Protein AF-A0A183JTY7-F1 (afdb_monomer_lite)

Foldseek 3Di:
DDPPPPVVVVVVVVVVVVVVVVVVVVVVVVVPPPPDDDDDDDDDVVVVVVVVVVVVVVVVVVVVLVVVCVVVVVVLVVVLVVVLVVLVVQCPDPDLVSNVVSVVVNVVSVVVSVCCVPPVSVVVVVCCVPVPVPPPDDVCVVCVVVVVVVVVVVVVVVVVVVVVCVVCVPVVVVVVVVVVVVVCCCVPVVVPPDQPPDPLVNDPVDDCPPVVNVCSVPPQDPPDPVSPVVCVCVVDDDDDDDDWFDPDDPDDSVRDDPPPPPDDDTHTDPPVPDDCPDPVNVVVVVVVVVVVVVDPPDPPPPDPPPPPDCVVVPVCVVDVPPPDDD

Secondary structure (DSSP, 8-state):
----HHHHHHHHHHHHHHHHHHHHHHHHHHHTTSS-------SHHHHHHHHHHHHHHHHHHHHHHHHHHHHHHHHHHHHHHHHHHHHHGGGGSS-HHHHHHHHHHHHHHHHHHHHIIIIIHHHHHHHHHHHHHHS-SHHHHHHHHHHHHHHHHHHHHHHHHHHHHHHTTTHHHHHHHHHHHHHHHHHHTS--------TTTTT--S-TTSHHHHHHHHHTTTT-HHHHHHHHTTTS-------SB-------TTT--S-TTTT----BPPTTT--SSSHHHHHHHHHHHHHHHTSTT------------GGGS-GGGT-TTTT---

Radius of gyration: 39.41 Å; chains: 1; bounding box: 75×80×112 Å

InterPro domains:
  IPR000731 Sterol-sensing domain [PS50156] (74-126)
  IPR052081 Dispatched hedgehog regulator [PTHR45951] (56-301)
  IPR053958 HMGCR/SNAP/NPC1-like, sterol-sensing domain [PF12349] (55-119)

pLDDT: mean 70.86, std 21.26, range [28.03, 97.19]

Organism: NCBI:txid6186

Sequence (326 aa):
MPNFKANELISINQNNLLNASSSLNKKTNIISNQCFNNDKIHSISMNHLQNNQLINNEQQLVECLHFTLLHAIPSMTLTTISTICGLLVNLFSSIIAIKRFTIFACFAILFNYLFIFIMIIPMIIIFEFNYLSKCKHFIVLLFYKYYQSISNKVYDVILLFNKLIIKLHFLFPFIIISTLLLTSYQLLWLHKFNIPYNDHYSSTFLRLNHPLEQFTRQHVNNSFWTEYNLHYYQNLLKIHFIWGPKPYDERNLYNYNHDISIHSKLLLYSSSMINLTSINSRLWLLKFCNELKRMPFLFQSSIKYRQQTLNSLQLSLLNPLINIPV

Structure (mmCIF, N/CA/C/O backbone):
data_AF-A0A183JTY7-F1
#
_entry.id   AF-A0A183JTY7-F1
#
loop_
_atom_site.group_PDB
_atom_site.id
_atom_site.type_symbol
_atom_site.label_atom_id
_atom_site.label_alt_id
_atom_site.label_comp_id
_atom_site.label_asym_id
_atom_site.label_entity_id
_atom_site.label_seq_id
_atom_site.pdbx_PDB_ins_code
_atom_site.Cartn_x
_atom_site.Cartn_y
_atom_site.Cartn_z
_atom_site.occupancy
_atom_site.B_iso_or_equiv
_atom_site.auth_seq_id
_atom_site.auth_comp_id
_atom_site.auth_asym_id
_atom_site.auth_atom_id
_atom_site.pdbx_PDB_model_num
ATOM 1 N N . MET A 1 1 ? -19.395 -37.719 37.697 1.00 35.34 1 MET A N 1
ATOM 2 C CA . MET A 1 1 ? -18.680 -37.310 38.932 1.00 35.34 1 MET A CA 1
ATOM 3 C C . MET A 1 1 ? -17.371 -36.651 38.519 1.00 35.34 1 MET A C 1
ATOM 5 O O . MET A 1 1 ? -16.771 -37.202 37.606 1.00 35.34 1 MET A O 1
ATOM 9 N N . PRO A 1 2 ? -16.908 -35.536 39.117 1.00 38.62 2 PRO A N 1
ATOM 10 C CA . PRO A 1 2 ? -17.505 -34.696 40.158 1.00 38.62 2 PRO A CA 1
ATOM 11 C C . PRO A 1 2 ? -17.979 -33.333 39.600 1.00 38.62 2 PRO A C 1
ATOM 13 O O . PRO A 1 2 ? -17.242 -32.657 38.896 1.00 38.62 2 PRO A O 1
ATOM 16 N N . ASN A 1 3 ? -19.201 -32.911 39.945 1.00 32.41 3 ASN A N 1
ATOM 17 C CA . ASN A 1 3 ? -19.772 -31.603 39.570 1.00 32.41 3 ASN A CA 1
ATOM 18 C C . ASN A 1 3 ? -20.103 -30.746 40.811 1.00 32.41 3 ASN A C 1
ATOM 20 O O . ASN A 1 3 ? -20.995 -29.906 40.791 1.00 32.41 3 ASN A O 1
ATOM 24 N N . PHE A 1 4 ? -19.404 -30.990 41.925 1.00 33.47 4 PHE A N 1
ATOM 25 C CA . PHE A 1 4 ? -19.748 -30.415 43.232 1.00 33.47 4 PHE A CA 1
ATOM 26 C C . PHE A 1 4 ? -19.116 -29.040 43.517 1.00 33.47 4 PHE A C 1
ATOM 28 O O . PHE A 1 4 ? -19.627 -28.314 44.357 1.00 33.47 4 PHE A O 1
ATOM 35 N N . LYS A 1 5 ? -18.065 -28.623 42.791 1.00 36.34 5 LYS A N 1
ATOM 36 C CA . LYS A 1 5 ? -17.334 -27.369 43.088 1.00 36.34 5 LYS A CA 1
ATOM 37 C C . LYS A 1 5 ? -17.918 -26.097 42.458 1.00 36.34 5 LYS A C 1
ATOM 39 O O . LYS A 1 5 ? -17.654 -25.006 42.950 1.00 36.34 5 LYS A O 1
ATOM 44 N N . ALA A 1 6 ? -18.713 -26.210 41.391 1.00 38.75 6 ALA A N 1
ATOM 45 C CA . ALA A 1 6 ? -19.290 -25.039 40.718 1.00 38.75 6 ALA A CA 1
ATOM 46 C C . ALA A 1 6 ? -20.514 -24.476 41.462 1.00 38.75 6 ALA A C 1
ATOM 48 O O . ALA A 1 6 ? -20.701 -23.263 41.518 1.00 38.75 6 ALA A O 1
ATOM 49 N N . ASN A 1 7 ? -21.309 -25.344 42.094 1.00 35.59 7 ASN A N 1
ATOM 50 C CA . ASN A 1 7 ? -22.534 -24.930 42.781 1.00 35.59 7 ASN A CA 1
ATOM 51 C C . ASN A 1 7 ? -22.262 -24.262 44.141 1.00 35.59 7 ASN A C 1
ATOM 53 O O . ASN A 1 7 ? -23.028 -23.389 44.540 1.00 35.59 7 ASN A O 1
ATOM 57 N N . GLU A 1 8 ? -21.154 -24.592 44.816 1.00 35.34 8 GLU A N 1
ATOM 58 C CA . GLU A 1 8 ? -20.723 -23.889 46.037 1.00 35.34 8 GLU A CA 1
ATOM 59 C C . GLU A 1 8 ? -20.193 -22.477 45.746 1.00 35.34 8 GLU A C 1
ATOM 61 O O . GLU A 1 8 ? -20.470 -21.545 46.494 1.00 35.34 8 GLU A O 1
ATOM 66 N N . LEU A 1 9 ? -19.492 -22.266 44.626 1.00 35.62 9 LEU A N 1
ATOM 67 C CA . LEU A 1 9 ? -18.976 -20.937 44.270 1.00 35.62 9 LEU A CA 1
ATOM 68 C C . LEU A 1 9 ? -20.086 -19.956 43.862 1.00 35.62 9 LEU A C 1
ATOM 70 O O . LEU A 1 9 ? -19.974 -18.756 44.114 1.00 35.62 9 LEU A O 1
ATOM 74 N N . ILE A 1 10 ? -21.177 -20.454 43.276 1.00 38.53 10 ILE A N 1
ATOM 75 C CA . ILE A 1 10 ? -22.324 -19.627 42.877 1.00 38.53 10 ILE A CA 1
ATOM 76 C C . ILE A 1 10 ? -23.186 -19.252 44.096 1.00 38.53 10 ILE A C 1
ATOM 78 O O . ILE A 1 10 ? -23.624 -18.104 44.197 1.00 38.53 10 ILE A O 1
ATOM 82 N N . SER A 1 11 ? -23.366 -20.164 45.061 1.00 34.38 11 SER A N 1
ATOM 83 C CA . SER A 1 11 ? -24.136 -19.887 46.284 1.00 34.38 11 SER A CA 1
ATOM 84 C C . SER A 1 11 ? -23.413 -18.925 47.237 1.00 34.38 11 SER A C 1
ATOM 86 O O . SER A 1 11 ? -24.049 -18.044 47.820 1.00 34.38 11 SER A O 1
ATOM 88 N N . ILE A 1 12 ? -22.080 -19.008 47.332 1.00 36.91 12 ILE A N 1
ATOM 89 C CA . ILE A 1 12 ? -21.261 -18.074 48.126 1.00 36.91 12 ILE A CA 1
ATOM 90 C C . ILE A 1 12 ? -21.334 -16.649 47.549 1.00 36.91 12 ILE A C 1
ATOM 92 O O . ILE A 1 12 ? -21.455 -15.681 48.303 1.00 36.91 12 ILE A O 1
ATOM 96 N N . ASN A 1 13 ? -21.344 -16.498 46.219 1.00 37.00 13 ASN A N 1
ATOM 97 C CA . ASN A 1 13 ? -21.426 -15.181 45.581 1.00 37.00 13 ASN A CA 1
ATOM 98 C C . ASN A 1 13 ? -22.815 -14.532 45.707 1.00 37.00 13 ASN A C 1
ATOM 100 O O . ASN A 1 13 ? -22.903 -13.323 45.914 1.00 37.00 13 ASN A O 1
ATOM 104 N N . GLN A 1 14 ? -23.901 -15.311 45.644 1.00 37.31 14 GLN A N 1
ATOM 105 C CA . GLN A 1 14 ? -25.257 -14.783 45.850 1.00 37.31 14 GLN A CA 1
ATOM 106 C C . GLN A 1 14 ? -25.505 -14.341 47.298 1.00 37.31 14 GLN A C 1
ATOM 108 O O . GLN A 1 14 ? -26.084 -13.275 47.513 1.00 37.31 14 GLN A O 1
ATOM 113 N N . ASN A 1 15 ? -25.003 -15.088 48.287 1.00 32.69 15 ASN A N 1
ATOM 114 C CA . ASN A 1 15 ? -25.120 -14.712 49.699 1.00 32.69 15 ASN A CA 1
ATOM 115 C C . ASN A 1 15 ? -24.301 -13.452 50.036 1.00 32.69 15 ASN A C 1
ATOM 117 O O . ASN A 1 15 ? -24.761 -12.604 50.801 1.00 32.69 15 ASN A O 1
ATOM 121 N N . ASN A 1 16 ?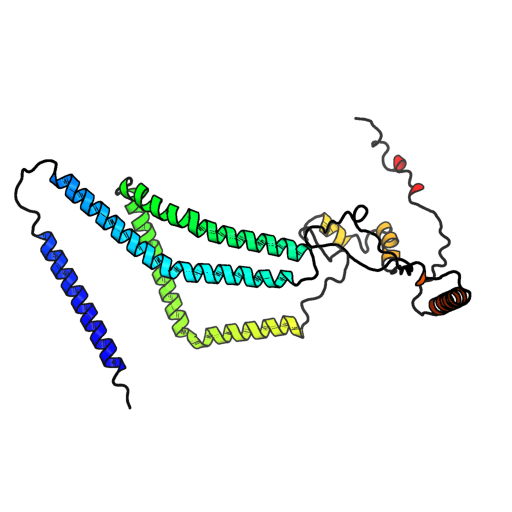 -23.136 -13.266 49.406 1.00 34.78 16 ASN A N 1
ATOM 122 C CA . ASN A 1 16 ? -22.339 -12.045 49.559 1.00 34.78 16 ASN A CA 1
ATOM 123 C C . ASN A 1 16 ? -22.998 -10.820 48.900 1.00 34.78 16 ASN A C 1
ATOM 125 O O . ASN A 1 16 ? -22.949 -9.727 49.466 1.00 34.78 16 ASN A O 1
ATOM 129 N N . LEU A 1 17 ? -23.680 -10.991 47.761 1.00 35.31 17 LEU A N 1
ATOM 130 C CA . LEU A 1 17 ? -24.396 -9.901 47.087 1.00 35.31 17 LEU A CA 1
ATOM 131 C C . LEU A 1 17 ? -25.653 -9.457 47.866 1.00 35.31 17 LEU A C 1
ATOM 133 O O . LEU A 1 17 ? -25.929 -8.262 47.992 1.00 35.31 17 LEU A O 1
ATOM 137 N N . LEU A 1 18 ? -26.386 -10.409 48.457 1.00 34.47 18 LEU A N 1
ATOM 138 C CA . LEU A 1 18 ? -27.534 -10.135 49.330 1.00 34.47 18 LEU A CA 1
ATOM 139 C C . LEU A 1 18 ? -27.113 -9.469 50.653 1.00 34.47 18 LEU A C 1
ATOM 141 O O . LEU A 1 18 ? -27.759 -8.513 51.091 1.00 34.47 18 LEU A O 1
ATOM 145 N N . ASN A 1 19 ? -25.987 -9.870 51.247 1.00 28.03 19 ASN A N 1
ATOM 146 C CA . ASN A 1 19 ? -25.441 -9.223 52.448 1.00 28.03 19 ASN A CA 1
ATOM 147 C C . ASN A 1 19 ? -24.865 -7.816 52.172 1.00 28.03 19 ASN A C 1
ATOM 149 O O . ASN A 1 19 ? -24.976 -6.918 53.013 1.00 28.03 19 ASN A O 1
ATOM 153 N N . ALA A 1 20 ? -24.325 -7.572 50.974 1.00 35.78 20 ALA A N 1
ATOM 154 C CA . ALA A 1 20 ? -23.904 -6.238 50.540 1.00 35.78 20 ALA A CA 1
ATOM 155 C C . ALA A 1 20 ? -25.103 -5.290 50.335 1.00 35.78 20 ALA A C 1
ATOM 157 O O . ALA A 1 20 ? -25.068 -4.139 50.765 1.00 35.78 20 ALA A O 1
ATOM 158 N N . SER A 1 21 ? -26.207 -5.781 49.762 1.00 32.41 21 SER A N 1
ATOM 159 C CA . SER A 1 21 ? -27.427 -4.978 49.569 1.00 32.41 21 SER A CA 1
ATOM 160 C C . SER A 1 21 ? -28.159 -4.642 50.881 1.00 32.41 21 SER A C 1
ATOM 162 O O . SER A 1 21 ? -28.651 -3.525 51.051 1.00 32.41 21 SER A O 1
ATOM 164 N N . SER A 1 22 ? -28.183 -5.564 51.852 1.00 31.97 22 SER A N 1
ATOM 165 C CA . SER A 1 22 ? -28.828 -5.342 53.155 1.00 31.97 22 SER A CA 1
ATOM 166 C C . SER A 1 22 ? -28.002 -4.443 54.084 1.00 31.97 22 SER A C 1
ATOM 168 O O . SER A 1 22 ? -28.574 -3.644 54.830 1.00 31.97 22 SER A O 1
ATOM 170 N N . SER A 1 23 ? -26.668 -4.495 53.996 1.00 30.66 23 SER A N 1
ATOM 171 C CA . SER A 1 23 ? -25.778 -3.564 54.701 1.00 30.66 23 SER A CA 1
ATOM 172 C C . SER A 1 23 ? -25.811 -2.151 54.109 1.00 30.66 23 SER A C 1
ATOM 174 O O . SER A 1 23 ? -25.810 -1.192 54.882 1.00 30.66 23 SER A O 1
ATOM 176 N N . LEU A 1 24 ? -25.954 -1.994 52.784 1.00 35.22 24 LEU A N 1
ATOM 177 C CA . LEU A 1 24 ? -26.166 -0.681 52.159 1.00 35.22 24 LEU A CA 1
ATOM 178 C C . LEU A 1 24 ? -27.501 -0.046 52.585 1.00 35.22 24 LEU A C 1
ATOM 180 O O . LEU A 1 24 ? -27.511 1.124 52.962 1.00 35.22 24 LEU A O 1
ATOM 184 N N . ASN A 1 25 ? -28.597 -0.814 52.620 1.00 31.97 25 ASN A N 1
ATOM 185 C CA . ASN A 1 25 ? -29.917 -0.303 53.020 1.00 31.97 25 ASN A CA 1
ATOM 186 C C . ASN A 1 25 ? -30.039 0.008 54.525 1.00 31.97 25 ASN A C 1
ATOM 188 O O . ASN A 1 25 ? -30.796 0.894 54.921 1.00 31.97 25 ASN A O 1
ATOM 192 N N . LYS A 1 26 ? -29.278 -0.677 55.393 1.00 29.64 26 LYS A N 1
ATOM 193 C CA . LYS A 1 26 ? -29.186 -0.305 56.818 1.00 29.64 26 LYS A CA 1
ATOM 194 C C . LYS A 1 26 ? -28.353 0.959 57.030 1.00 29.64 26 LYS A C 1
ATOM 196 O O . LYS A 1 26 ? -28.665 1.738 57.925 1.00 29.64 26 LYS A O 1
ATOM 201 N N . LYS A 1 27 ? -27.325 1.190 56.206 1.00 32.66 27 LYS A N 1
ATOM 202 C CA . LYS A 1 27 ? -26.456 2.372 56.305 1.00 32.66 27 LYS A CA 1
ATOM 203 C C . LYS A 1 27 ? -27.146 3.639 55.790 1.00 32.66 27 LYS A C 1
ATOM 205 O O . LYS A 1 27 ? -26.955 4.698 56.376 1.00 32.66 27 LYS A O 1
ATOM 210 N N . THR A 1 28 ? -28.004 3.534 54.774 1.00 35.75 28 THR A N 1
ATOM 211 C CA . THR A 1 28 ? -28.799 4.665 54.263 1.00 35.75 28 THR A CA 1
ATOM 212 C C . THR A 1 28 ? -29.900 5.110 55.234 1.00 35.75 28 THR A C 1
ATOM 214 O O . THR A 1 28 ? -30.095 6.311 55.398 1.00 35.75 28 THR A O 1
ATOM 217 N N . ASN A 1 29 ? -30.536 4.186 55.965 1.00 29.86 29 ASN A N 1
ATOM 218 C CA . ASN A 1 29 ? -31.563 4.522 56.968 1.00 29.86 29 ASN A CA 1
ATOM 219 C C . ASN A 1 29 ? -31.007 5.106 58.282 1.00 29.86 29 ASN A C 1
ATOM 221 O O . ASN A 1 29 ? -31.732 5.778 59.011 1.00 29.86 29 ASN A O 1
ATOM 225 N N . ILE A 1 30 ? -29.730 4.872 58.605 1.00 30.83 30 ILE A N 1
ATOM 226 C CA . ILE A 1 30 ? -29.088 5.472 59.791 1.00 30.83 30 ILE A CA 1
ATOM 227 C C . ILE A 1 30 ? -28.671 6.926 59.509 1.00 30.83 30 ILE A C 1
ATOM 229 O O . ILE A 1 30 ? -28.706 7.760 60.410 1.00 30.83 30 ILE A O 1
ATOM 233 N N . ILE A 1 31 ? -28.353 7.258 58.254 1.00 35.31 31 ILE A N 1
ATOM 234 C CA . ILE A 1 31 ? -27.926 8.608 57.852 1.00 35.31 31 ILE A CA 1
ATOM 235 C C . ILE A 1 31 ? -29.117 9.586 57.770 1.00 35.31 31 ILE A C 1
ATOM 237 O O . ILE A 1 31 ? -28.935 10.783 57.974 1.00 35.31 31 ILE A O 1
ATOM 241 N N . SER A 1 32 ? -30.349 9.109 57.556 1.00 30.59 32 SER A N 1
ATOM 242 C CA . SER A 1 32 ? -31.526 9.984 57.425 1.00 30.59 32 SER A CA 1
ATOM 243 C C . SER A 1 32 ? -32.118 10.493 58.748 1.00 30.59 32 SER A C 1
ATOM 245 O O . SER A 1 32 ? -32.868 11.464 58.727 1.00 30.59 32 SER A O 1
ATOM 247 N N . ASN A 1 33 ? -31.787 9.890 59.899 1.00 28.14 33 ASN A N 1
ATOM 248 C CA . ASN A 1 33 ? -32.461 10.184 61.178 1.00 28.14 33 ASN A CA 1
ATOM 249 C C . ASN A 1 33 ? -31.670 11.072 62.158 1.00 28.14 33 ASN A C 1
ATOM 251 O O . ASN A 1 33 ? -32.135 11.294 63.273 1.00 28.14 33 ASN A O 1
ATOM 255 N N . GLN A 1 34 ? -30.508 11.610 61.773 1.00 28.94 34 GLN A N 1
ATOM 256 C CA . GLN A 1 34 ? -29.701 12.486 62.645 1.00 28.94 34 GLN A CA 1
ATOM 257 C C . GLN A 1 34 ? -29.668 13.970 62.236 1.00 28.94 34 GLN A C 1
ATOM 259 O O . GLN A 1 34 ? -29.020 14.767 62.907 1.00 28.94 34 GLN A O 1
ATOM 264 N N . CYS A 1 35 ? -30.405 14.385 61.202 1.00 28.59 35 CYS A N 1
ATOM 265 C CA . CYS A 1 35 ? -30.421 15.782 60.736 1.00 28.59 35 CYS A CA 1
ATOM 266 C C . CYS A 1 35 ? -31.622 16.606 61.233 1.00 28.59 35 CYS A C 1
ATOM 268 O O . CYS A 1 35 ? -32.084 17.501 60.534 1.00 28.59 35 CYS A O 1
ATOM 270 N N . PHE A 1 36 ? -32.111 16.338 62.443 1.00 34.19 36 PHE A N 1
ATOM 271 C CA . PHE A 1 36 ? -33.004 17.246 63.164 1.00 34.19 36 PHE A CA 1
ATOM 272 C C . PHE A 1 36 ? -32.591 17.285 64.634 1.00 34.19 36 PHE A C 1
ATOM 274 O O . PHE A 1 36 ? -33.098 16.512 65.438 1.00 34.19 36 PHE A O 1
ATOM 281 N N . ASN A 1 37 ? -31.621 18.140 64.970 1.00 29.20 37 ASN A N 1
ATOM 282 C CA . ASN A 1 37 ? -31.698 18.975 66.169 1.00 29.20 37 ASN A CA 1
ATOM 283 C C . ASN A 1 37 ? -30.528 19.965 66.284 1.00 29.20 37 ASN A C 1
ATOM 285 O O . ASN A 1 37 ? -29.358 19.595 66.228 1.00 29.20 37 ASN A O 1
ATOM 289 N N . ASN A 1 38 ? -30.942 21.194 66.584 1.00 28.20 38 ASN A N 1
ATOM 290 C CA . ASN A 1 38 ? -30.251 22.310 67.223 1.00 28.20 38 ASN A CA 1
ATOM 291 C C . ASN A 1 38 ? -29.358 23.246 66.394 1.00 28.20 38 ASN A C 1
ATOM 293 O O . ASN A 1 38 ? -28.274 22.925 65.914 1.00 28.20 38 ASN A O 1
ATOM 297 N N . ASP A 1 39 ? -29.872 24.475 66.353 1.00 37.91 39 ASP A N 1
ATOM 298 C CA . ASP A 1 39 ? -29.312 25.719 65.860 1.00 37.91 39 ASP A CA 1
ATOM 299 C C . ASP A 1 39 ? -28.045 26.185 66.604 1.00 37.91 39 ASP A C 1
ATOM 301 O O . ASP A 1 39 ? -27.832 25.884 67.779 1.00 37.91 39 ASP A O 1
ATOM 305 N N . LYS A 1 40 ? -27.301 27.066 65.915 1.00 38.72 40 LYS A N 1
ATOM 306 C CA . LYS A 1 40 ? -26.217 27.960 66.386 1.00 38.72 40 LYS A CA 1
ATOM 307 C C . LYS A 1 40 ? -24.831 27.348 66.639 1.00 38.72 40 LYS A C 1
ATOM 309 O O . LYS A 1 40 ? -24.362 27.353 67.768 1.00 38.72 40 LYS A O 1
ATOM 314 N N . ILE A 1 41 ? -24.089 27.054 65.561 1.00 34.50 41 ILE A N 1
ATOM 315 C CA . ILE A 1 41 ? -22.634 27.330 65.466 1.00 34.50 41 ILE A CA 1
ATOM 316 C C . ILE A 1 41 ? -22.323 27.802 64.033 1.00 34.50 41 ILE A C 1
ATOM 318 O O . ILE A 1 41 ? -22.394 27.039 63.074 1.00 34.50 41 ILE A O 1
ATOM 322 N N . HIS A 1 42 ? -22.031 29.095 63.886 1.00 41.59 42 HIS A N 1
ATOM 323 C CA . HIS A 1 42 ? -21.896 29.806 62.613 1.00 41.59 42 HIS A CA 1
ATOM 324 C C . HIS A 1 42 ? -20.469 29.676 62.026 1.00 41.59 42 HIS A C 1
ATOM 326 O O . HIS A 1 42 ? -19.475 29.878 62.720 1.00 41.59 42 HIS A O 1
ATOM 332 N N . SER A 1 43 ? -20.384 29.449 60.710 1.00 39.56 43 SER A N 1
ATOM 333 C CA . SER A 1 43 ? -19.259 29.701 59.775 1.00 39.56 43 SER A CA 1
ATOM 334 C C . SER A 1 43 ? -18.027 28.773 59.700 1.00 39.56 43 SER A C 1
ATOM 336 O O . SER A 1 43 ? -17.529 28.592 58.593 1.00 39.56 43 SER A O 1
ATOM 338 N N . ILE A 1 44 ? -17.544 28.130 60.771 1.00 43.53 44 ILE A N 1
ATOM 339 C CA . ILE A 1 44 ? -16.281 27.345 60.694 1.00 43.53 44 ILE A CA 1
ATOM 340 C C . ILE A 1 44 ? -16.507 25.878 60.265 1.00 43.53 44 ILE A C 1
ATOM 342 O O . ILE A 1 44 ? -15.688 25.301 59.548 1.00 43.53 44 ILE A O 1
ATOM 346 N N . SER A 1 45 ? -17.646 25.277 60.620 1.00 43.62 45 SER A N 1
ATOM 347 C CA . SER A 1 45 ? -17.965 23.878 60.280 1.00 43.62 45 SER A CA 1
ATOM 348 C C . SER A 1 45 ? -18.345 23.673 58.808 1.00 43.62 45 SER A C 1
ATOM 350 O O . SER A 1 45 ? -18.075 22.610 58.255 1.00 43.62 45 SER A O 1
ATOM 352 N N . MET A 1 46 ? -18.905 24.697 58.155 1.00 39.38 46 MET A N 1
ATOM 353 C CA . MET A 1 46 ? -19.284 24.679 56.733 1.00 39.38 46 MET A CA 1
ATOM 354 C C . MET A 1 46 ? -18.064 24.504 55.820 1.00 39.38 46 MET A C 1
ATOM 356 O O . MET A 1 46 ? -18.088 23.661 54.930 1.00 39.38 46 MET A O 1
ATOM 360 N N . ASN A 1 47 ? -16.961 25.211 56.089 1.00 46.44 47 ASN A N 1
ATOM 361 C CA . ASN A 1 47 ? -15.740 25.100 55.283 1.00 46.44 47 ASN A CA 1
ATOM 362 C C . ASN A 1 47 ? -15.059 23.734 55.454 1.00 46.44 47 ASN A C 1
ATOM 364 O O . ASN A 1 47 ? -14.533 23.183 54.493 1.00 46.44 47 ASN A O 1
ATOM 368 N N . HIS A 1 48 ? -15.099 23.154 56.657 1.00 47.53 48 HIS A N 1
ATOM 369 C CA . HIS A 1 48 ? -14.483 21.851 56.917 1.00 47.53 48 HIS A CA 1
ATOM 370 C C . HIS A 1 48 ? -15.305 20.685 56.340 1.00 47.53 48 HIS A C 1
ATOM 372 O O . HIS A 1 48 ? -14.734 19.714 55.845 1.00 47.53 48 HIS A O 1
ATOM 378 N N . LEU A 1 49 ? -16.639 20.784 56.353 1.00 50.97 49 LEU A N 1
ATOM 379 C CA . LEU A 1 49 ? -17.530 19.828 55.686 1.00 50.97 49 LEU A CA 1
ATOM 380 C C . LEU A 1 49 ? -17.458 19.945 54.162 1.00 50.97 49 LEU A C 1
ATOM 382 O O . LEU A 1 49 ? -17.425 18.924 53.480 1.00 50.97 49 LEU A O 1
ATOM 386 N N . GLN A 1 50 ? -17.373 21.165 53.630 1.00 53.75 50 GLN A N 1
ATOM 387 C CA . GLN A 1 50 ? -17.274 21.402 52.193 1.00 53.75 50 GLN A CA 1
ATOM 388 C C . GLN A 1 50 ? -15.908 20.983 51.632 1.00 53.75 50 GLN A C 1
ATOM 390 O O . GLN A 1 50 ? -15.866 20.378 50.565 1.00 53.75 50 GLN A O 1
ATOM 395 N N . ASN A 1 51 ? -14.815 21.187 52.380 1.00 56.34 51 ASN A N 1
ATOM 396 C CA . ASN A 1 51 ? -13.492 20.660 52.029 1.00 56.34 51 ASN A CA 1
ATOM 397 C C . ASN A 1 51 ? -13.451 19.127 52.084 1.00 56.34 51 ASN A C 1
ATOM 399 O O . ASN A 1 51 ? -12.943 18.503 51.158 1.00 56.34 51 ASN A O 1
ATOM 403 N N . ASN A 1 52 ? -14.045 18.502 53.106 1.00 58.81 52 ASN A N 1
ATOM 404 C CA . ASN A 1 52 ? -14.118 17.039 53.183 1.00 58.81 52 ASN A CA 1
ATOM 405 C C . ASN A 1 52 ? -14.982 16.436 52.057 1.00 58.81 52 ASN A C 1
ATOM 407 O O . ASN A 1 52 ? -14.672 15.361 51.555 1.00 58.81 52 ASN A O 1
ATOM 411 N N . GLN A 1 53 ? -16.044 17.122 51.620 1.00 60.75 53 GLN A N 1
ATOM 412 C CA . GLN A 1 53 ? -16.853 16.702 50.467 1.00 60.75 53 GLN A CA 1
ATOM 413 C C . GLN A 1 53 ? -16.114 16.865 49.131 1.00 60.75 53 GLN A C 1
ATOM 415 O O . GLN A 1 53 ? -16.260 16.019 48.252 1.00 60.75 53 GLN A O 1
ATOM 420 N N . LEU A 1 54 ? -15.308 17.919 48.976 1.00 64.31 54 LEU A N 1
ATOM 421 C CA . LEU A 1 54 ? -14.476 18.138 47.788 1.00 64.31 54 LEU A CA 1
ATOM 422 C C . LEU A 1 54 ? -13.395 17.057 47.660 1.00 64.31 54 LEU A C 1
ATOM 424 O O . LEU A 1 54 ? -13.287 16.436 46.608 1.00 64.31 54 LEU A O 1
ATOM 428 N N . ILE A 1 55 ? -12.697 16.756 48.758 1.00 70.19 55 ILE A N 1
ATOM 429 C CA . ILE A 1 55 ? -11.661 15.713 48.818 1.00 70.19 55 ILE A CA 1
ATOM 430 C C . ILE A 1 55 ? -12.257 14.324 48.539 1.00 70.19 55 ILE A C 1
ATOM 432 O O . ILE A 1 55 ? -11.669 13.541 47.797 1.00 70.19 55 ILE A O 1
ATOM 436 N N . ASN A 1 56 ? -13.447 14.021 49.069 1.00 71.25 56 ASN A N 1
ATOM 437 C CA . ASN A 1 56 ? -14.113 12.742 48.803 1.00 71.25 56 ASN A CA 1
ATOM 438 C C . ASN A 1 56 ? -14.540 12.594 47.330 1.00 71.25 56 ASN A C 1
ATOM 440 O O . ASN A 1 56 ? -14.400 11.513 46.762 1.00 71.25 56 ASN A O 1
ATOM 444 N N . ASN A 1 57 ? -15.025 13.667 46.694 1.00 69.81 57 ASN A N 1
ATOM 445 C CA . ASN A 1 57 ? -15.385 13.645 45.272 1.00 69.81 57 ASN A CA 1
ATOM 446 C C . ASN A 1 57 ? -14.143 13.535 44.369 1.00 69.81 57 ASN A C 1
ATOM 448 O O . ASN A 1 57 ? -14.177 12.824 43.368 1.00 69.81 57 ASN A O 1
ATOM 452 N N . GLU A 1 58 ? -13.042 14.197 44.736 1.00 75.56 58 GLU A N 1
ATOM 453 C CA . GLU A 1 58 ? -11.745 14.072 44.060 1.00 75.56 58 GLU A CA 1
ATOM 454 C C . GLU A 1 58 ? -11.214 12.637 44.121 1.00 75.56 58 GLU A C 1
ATOM 456 O O . GLU A 1 58 ? -10.818 12.081 43.098 1.00 75.56 58 GLU A O 1
ATOM 461 N N . GLN A 1 59 ? -11.260 12.006 45.297 1.00 78.31 59 GLN A N 1
ATOM 462 C CA . GLN A 1 59 ? -10.839 10.615 45.477 1.00 78.31 59 GLN A CA 1
ATOM 463 C C . GLN A 1 59 ? -11.703 9.646 44.660 1.00 78.31 59 GLN A C 1
ATOM 465 O O . GLN A 1 59 ? -11.167 8.780 43.969 1.00 78.31 59 GLN A O 1
ATOM 470 N N . GLN A 1 60 ? -13.025 9.836 44.660 1.00 80.06 60 GLN A N 1
ATOM 471 C CA . GLN A 1 60 ? -13.944 8.997 43.891 1.00 80.06 60 GLN A CA 1
ATOM 472 C C . GLN A 1 60 ? -13.740 9.145 42.373 1.00 80.06 60 GLN A C 1
ATOM 474 O O . GLN A 1 60 ? -13.771 8.151 41.644 1.00 80.06 60 GLN A O 1
ATOM 479 N N . LEU A 1 61 ? -13.471 10.362 41.890 1.00 79.62 61 LEU A N 1
ATOM 480 C CA . LEU A 1 61 ? -13.153 10.607 40.484 1.00 79.62 61 LEU A CA 1
ATOM 481 C C . LEU A 1 61 ? -11.822 9.958 40.083 1.00 79.62 61 LEU A C 1
ATOM 483 O O . LEU A 1 61 ? -11.742 9.318 39.035 1.00 79.62 61 LEU A O 1
ATOM 487 N N . VAL A 1 62 ? -10.786 10.069 40.917 1.00 81.62 62 VAL A N 1
ATOM 488 C CA . VAL A 1 62 ? -9.480 9.445 40.653 1.00 81.62 62 VAL A CA 1
ATOM 489 C C . VAL A 1 62 ? -9.595 7.920 40.589 1.00 81.62 62 VAL A C 1
ATOM 491 O O . VAL A 1 62 ? -9.017 7.309 39.690 1.00 81.62 62 VAL A O 1
ATOM 494 N N . GLU A 1 63 ? -10.376 7.294 41.471 1.00 84.88 63 GLU A N 1
ATOM 495 C CA . GLU A 1 63 ? -10.613 5.845 41.440 1.00 84.88 63 GLU A CA 1
ATOM 496 C C . GLU A 1 63 ? -11.390 5.402 40.188 1.00 84.88 63 GLU A C 1
ATOM 498 O O . GLU A 1 63 ? -11.001 4.432 39.528 1.00 84.88 63 GLU A O 1
ATOM 503 N N . CYS A 1 64 ? -12.445 6.132 39.804 1.00 83.56 64 CYS A N 1
ATOM 504 C CA . CYS A 1 64 ? -13.192 5.861 38.572 1.00 83.56 64 CYS A CA 1
ATOM 505 C C . CYS A 1 64 ? -12.327 6.051 37.315 1.00 83.56 64 CYS A C 1
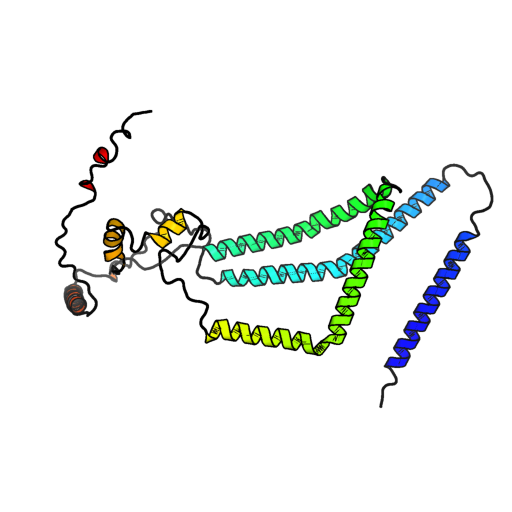ATOM 507 O O . CYS A 1 64 ? -12.359 5.220 36.400 1.00 83.56 64 CYS A O 1
ATOM 509 N N . LEU A 1 65 ? -11.520 7.112 37.269 1.00 85.06 65 LEU A N 1
ATOM 510 C CA . LEU A 1 65 ? -10.584 7.374 36.179 1.00 85.06 65 LEU A CA 1
ATOM 511 C C . LEU A 1 65 ? -9.518 6.272 36.100 1.00 85.06 65 LEU A C 1
ATOM 513 O O . LEU A 1 65 ? -9.251 5.749 35.023 1.00 85.06 65 LEU A O 1
ATOM 517 N N . HIS A 1 66 ? -8.943 5.867 37.232 1.00 86.56 66 HIS A N 1
ATOM 518 C CA . HIS A 1 66 ? -7.957 4.792 37.283 1.00 86.56 66 HIS A CA 1
ATOM 519 C C . HIS A 1 66 ? -8.536 3.469 36.760 1.00 86.56 66 HIS A C 1
ATOM 521 O O . HIS A 1 66 ? -7.924 2.827 35.909 1.00 86.56 66 HIS A O 1
ATOM 527 N N . PHE A 1 67 ? -9.737 3.081 37.204 1.00 89.00 67 PHE A N 1
ATOM 528 C CA . PHE A 1 67 ? -10.393 1.851 36.750 1.00 89.00 67 PHE A CA 1
ATOM 529 C C . PHE A 1 67 ? -10.703 1.872 35.245 1.00 89.00 67 PHE A C 1
ATOM 531 O O . PHE A 1 67 ? -10.437 0.904 34.532 1.00 89.00 67 PHE A O 1
ATOM 538 N N . THR A 1 68 ? -11.226 2.989 34.736 1.00 88.12 68 THR A N 1
ATOM 539 C CA . THR A 1 68 ? -11.534 3.130 33.305 1.00 88.12 68 THR A CA 1
ATOM 540 C C . THR A 1 68 ? -10.273 3.143 32.445 1.00 88.12 68 THR A C 1
ATOM 542 O O . THR A 1 68 ? -10.225 2.448 31.430 1.00 88.12 68 THR A O 1
ATOM 545 N N . LEU A 1 69 ? -9.221 3.851 32.865 1.00 86.19 69 LEU A N 1
ATOM 546 C CA . LEU A 1 69 ? -7.932 3.873 32.174 1.00 86.19 69 LEU A CA 1
ATOM 547 C C . LEU A 1 69 ? -7.253 2.504 32.178 1.00 86.19 69 LEU A C 1
ATOM 549 O O . LEU A 1 69 ? -6.714 2.096 31.152 1.00 86.19 69 LEU A O 1
ATOM 553 N N . LEU A 1 70 ? -7.336 1.750 33.272 1.00 92.12 70 LEU A N 1
ATOM 554 C CA . LEU A 1 70 ? -6.743 0.415 33.358 1.00 92.12 70 LEU A CA 1
ATOM 555 C C . LEU A 1 70 ? -7.297 -0.539 32.288 1.00 92.12 70 LEU A C 1
ATOM 557 O O . LEU A 1 70 ? -6.558 -1.372 31.767 1.00 92.12 70 LEU A O 1
ATOM 561 N N . HIS A 1 71 ? -8.566 -0.382 31.905 1.00 89.44 71 HIS A N 1
ATOM 562 C CA . HIS A 1 71 ? -9.179 -1.158 30.825 1.00 89.44 71 HIS A CA 1
ATOM 563 C C . HIS A 1 71 ? -9.053 -0.499 29.441 1.00 89.44 71 HIS A C 1
ATOM 565 O O . HIS A 1 71 ? -8.878 -1.198 28.440 1.00 89.44 71 HIS A O 1
ATOM 571 N N . ALA A 1 72 ? -9.112 0.831 29.356 1.00 89.75 72 ALA A N 1
ATOM 572 C CA . ALA A 1 72 ? -9.070 1.552 28.086 1.00 89.75 72 ALA A CA 1
ATOM 573 C C . ALA A 1 72 ? -7.660 1.612 27.483 1.00 89.75 72 ALA A C 1
ATOM 575 O O . ALA A 1 72 ? -7.509 1.441 26.273 1.00 89.75 72 ALA A O 1
ATOM 576 N N . ILE A 1 73 ? -6.626 1.817 28.307 1.00 90.19 73 ILE A N 1
ATOM 577 C CA . ILE A 1 73 ? -5.241 1.968 27.843 1.00 90.19 73 ILE A CA 1
ATOM 578 C C . ILE A 1 73 ? -4.781 0.725 27.071 1.00 90.19 73 ILE A C 1
ATOM 580 O O . ILE A 1 73 ? -4.369 0.898 25.925 1.00 90.19 73 ILE A O 1
ATOM 584 N N . PRO A 1 74 ? -4.902 -0.516 27.593 1.00 93.31 74 PRO A N 1
ATOM 585 C CA . PRO A 1 74 ? -4.483 -1.709 26.855 1.00 93.31 74 PRO A CA 1
ATOM 586 C C . PRO A 1 74 ? -5.252 -1.911 25.545 1.00 93.31 74 PRO A C 1
ATOM 588 O O . PRO A 1 74 ? -4.687 -2.353 24.548 1.00 93.31 74 PRO A O 1
ATOM 591 N N . SER A 1 75 ? -6.545 -1.577 25.521 1.00 93.56 75 SER A N 1
ATOM 592 C CA . SER A 1 75 ? -7.349 -1.699 24.305 1.00 93.56 75 SER A CA 1
ATOM 593 C C . SER A 1 75 ? -6.923 -0.684 23.241 1.00 93.56 75 SER A C 1
ATOM 595 O O . SER A 1 75 ? -6.825 -1.032 22.067 1.00 93.56 75 SER A O 1
ATOM 597 N N . MET A 1 76 ? -6.674 0.567 23.628 1.00 93.44 76 MET A N 1
ATOM 598 C CA . MET A 1 76 ? -6.283 1.639 22.705 1.00 93.44 76 MET A CA 1
ATOM 599 C C . MET A 1 76 ? -4.823 1.505 22.245 1.00 93.44 76 MET A C 1
ATOM 601 O O . MET A 1 76 ? -4.500 1.803 21.094 1.00 93.44 76 MET A O 1
ATOM 605 N N . THR A 1 77 ? -3.925 1.007 23.101 1.00 94.50 77 THR A N 1
ATOM 606 C CA . THR A 1 77 ? -2.552 0.675 22.690 1.00 94.50 77 THR A CA 1
ATOM 607 C C . THR A 1 77 ? -2.553 -0.465 21.686 1.00 94.50 77 THR A C 1
ATOM 609 O O . THR A 1 77 ? -1.913 -0.363 20.645 1.00 94.50 77 THR A O 1
ATOM 612 N N . LEU A 1 78 ? -3.305 -1.536 21.945 1.00 95.75 78 LEU A N 1
ATOM 613 C CA . LEU A 1 78 ? -3.332 -2.695 21.059 1.00 95.75 78 LEU A CA 1
ATOM 614 C C . LEU A 1 78 ? -3.878 -2.338 19.671 1.00 95.75 78 LEU A C 1
ATOM 616 O O . LEU A 1 78 ? -3.325 -2.773 18.661 1.00 95.75 78 LEU A O 1
ATOM 620 N N . THR A 1 79 ? -4.926 -1.516 19.598 1.00 95.44 79 THR A N 1
ATOM 621 C CA . THR A 1 79 ? -5.489 -1.066 18.316 1.00 95.44 79 THR A CA 1
ATOM 622 C C . THR A 1 79 ? -4.535 -0.144 17.556 1.00 95.44 79 THR A C 1
ATOM 624 O O . THR A 1 79 ? -4.371 -0.297 16.343 1.00 95.44 79 THR A O 1
ATOM 627 N N . THR A 1 80 ? -3.843 0.773 18.234 1.00 96.19 80 THR A N 1
ATOM 628 C CA . THR A 1 80 ? -2.857 1.656 17.582 1.00 96.19 80 THR A CA 1
ATOM 629 C C . THR A 1 80 ? -1.611 0.897 17.127 1.00 96.19 80 THR A C 1
ATOM 631 O O . THR A 1 80 ? -1.166 1.082 15.998 1.00 96.19 80 THR A O 1
ATOM 634 N N . ILE A 1 81 ? -1.111 -0.047 17.927 1.00 95.88 81 ILE A N 1
ATOM 635 C CA . ILE A 1 81 ? -0.021 -0.946 17.526 1.00 95.88 81 ILE A CA 1
ATOM 636 C C . ILE A 1 81 ? -0.446 -1.793 16.324 1.00 95.88 81 ILE A C 1
ATOM 638 O O . ILE A 1 81 ? 0.286 -1.859 15.342 1.00 95.88 81 ILE A O 1
ATOM 642 N N . SER A 1 82 ? -1.638 -2.399 16.350 1.00 96.19 82 SER A N 1
ATOM 643 C CA . SER A 1 82 ? -2.128 -3.231 15.244 1.00 96.19 82 SER A CA 1
ATOM 644 C C . SER A 1 82 ? -2.277 -2.440 13.938 1.00 96.19 82 SER A C 1
ATOM 646 O O . SER A 1 82 ? -1.847 -2.914 12.884 1.00 96.19 82 SER A O 1
ATOM 648 N N . THR A 1 83 ? -2.807 -1.215 13.999 1.00 96.38 83 THR A N 1
ATOM 649 C CA . THR A 1 83 ? -2.941 -0.345 12.815 1.00 96.38 83 THR A CA 1
ATOM 650 C C . THR A 1 83 ? -1.585 0.110 12.273 1.00 96.38 83 THR A C 1
ATOM 652 O O . THR A 1 83 ? -1.366 0.035 11.062 1.00 96.38 83 THR A O 1
ATOM 655 N N . ILE A 1 84 ? -0.642 0.495 13.142 1.00 97.19 84 ILE A N 1
ATOM 656 C CA . ILE A 1 84 ? 0.735 0.829 12.745 1.00 97.19 84 ILE A CA 1
ATOM 657 C C . ILE A 1 84 ? 1.420 -0.389 12.119 1.00 97.19 84 ILE A C 1
ATOM 659 O O . ILE A 1 84 ? 1.963 -0.271 11.025 1.00 97.19 84 ILE A O 1
ATOM 663 N N . CYS A 1 85 ? 1.364 -1.565 12.749 1.00 95.56 85 CYS A N 1
ATOM 664 C CA . CYS A 1 85 ? 1.964 -2.794 12.225 1.00 95.56 85 CYS A CA 1
ATOM 665 C C . CYS A 1 85 ? 1.390 -3.187 10.858 1.00 95.56 85 CYS A C 1
ATOM 667 O O . CYS A 1 85 ? 2.156 -3.534 9.961 1.00 95.56 85 CYS A O 1
ATOM 669 N N . GLY A 1 86 ? 0.069 -3.089 10.674 1.00 95.00 86 GLY A N 1
ATOM 670 C CA . GLY A 1 86 ? -0.577 -3.364 9.389 1.00 95.00 86 GLY A CA 1
ATOM 671 C C . GLY A 1 86 ? -0.080 -2.443 8.272 1.00 95.00 86 GLY A C 1
ATOM 672 O O . GLY A 1 86 ? 0.165 -2.894 7.155 1.00 95.00 86 GLY A O 1
ATOM 673 N N . LEU A 1 87 ? 0.148 -1.163 8.579 1.00 95.81 87 LEU A N 1
ATOM 674 C CA . LEU A 1 87 ? 0.729 -0.218 7.626 1.00 95.81 87 LEU A CA 1
ATOM 675 C C . LEU A 1 87 ? 2.229 -0.437 7.422 1.00 95.81 87 LEU A C 1
ATOM 677 O O . LEU A 1 87 ? 2.708 -0.252 6.306 1.00 95.81 87 LEU A O 1
ATOM 681 N N . LEU A 1 88 ? 2.961 -0.852 8.456 1.00 95.12 88 LEU A N 1
ATOM 682 C CA . LEU A 1 88 ? 4.418 -1.000 8.445 1.00 95.12 88 LEU A CA 1
ATOM 683 C C . LEU A 1 88 ? 4.905 -2.039 7.426 1.00 95.12 88 LEU A C 1
ATOM 685 O O . LEU A 1 88 ? 5.983 -1.873 6.860 1.00 95.12 88 LEU A O 1
ATOM 689 N N . VAL A 1 89 ? 4.086 -3.052 7.118 1.00 94.81 89 VAL A N 1
ATOM 690 C CA . VAL A 1 89 ? 4.351 -4.032 6.046 1.00 94.81 89 VAL A CA 1
ATOM 691 C C . VAL A 1 89 ? 4.630 -3.343 4.704 1.00 94.81 89 VAL A C 1
ATOM 693 O O . VAL A 1 89 ? 5.481 -3.789 3.935 1.00 94.81 89 VAL A O 1
ATOM 696 N N . ASN A 1 90 ? 3.991 -2.203 4.443 1.00 94.38 90 ASN A N 1
ATOM 697 C CA . ASN A 1 90 ? 4.162 -1.458 3.200 1.00 94.38 90 ASN A CA 1
ATOM 698 C C . ASN A 1 90 ? 5.557 -0.815 3.050 1.00 94.38 90 ASN A C 1
ATOM 700 O O . ASN A 1 90 ? 5.934 -0.440 1.938 1.00 94.38 90 ASN A O 1
ATOM 704 N N . LEU A 1 91 ? 6.368 -0.736 4.117 1.00 92.75 91 LEU A N 1
ATOM 705 C CA . LEU A 1 91 ? 7.764 -0.282 4.027 1.00 92.75 91 LEU A CA 1
ATOM 706 C C . LEU A 1 91 ? 8.656 -1.244 3.231 1.00 92.75 91 LEU A C 1
ATOM 708 O O . LEU A 1 91 ? 9.671 -0.810 2.679 1.00 92.75 91 LEU A O 1
ATOM 712 N N . PHE A 1 92 ? 8.272 -2.521 3.134 1.00 92.31 92 PHE A N 1
ATOM 713 C CA . PHE A 1 92 ? 8.988 -3.520 2.339 1.00 92.31 92 PHE A CA 1
ATOM 714 C C . PHE A 1 92 ? 8.738 -3.395 0.828 1.00 92.31 92 PHE A C 1
ATOM 716 O O . PHE A 1 92 ? 9.438 -4.033 0.045 1.00 92.31 92 PHE A O 1
ATOM 723 N N . SER A 1 93 ? 7.788 -2.559 0.392 1.00 92.19 93 SER A N 1
ATOM 724 C CA . SER A 1 93 ? 7.535 -2.308 -1.034 1.00 92.19 93 SER A CA 1
ATOM 725 C C . SER A 1 93 ? 8.761 -1.700 -1.727 1.00 92.19 93 SER A C 1
ATOM 727 O O . SER A 1 93 ? 9.525 -0.971 -1.107 1.00 92.19 93 SER A O 1
ATOM 729 N N . SER A 1 94 ? 8.972 -1.930 -3.023 1.00 89.31 94 SER A N 1
ATOM 730 C CA . SER A 1 94 ? 9.994 -1.200 -3.797 1.00 89.31 94 SER A CA 1
ATOM 731 C C . SER A 1 94 ? 9.545 0.221 -4.170 1.00 89.31 94 SER A C 1
ATOM 733 O O . SER A 1 94 ? 10.371 1.065 -4.515 1.00 89.31 94 SER A O 1
ATOM 735 N N . ILE A 1 95 ? 8.244 0.515 -4.063 1.00 90.06 95 ILE A N 1
ATOM 736 C CA . ILE A 1 95 ? 7.644 1.771 -4.512 1.00 90.06 95 ILE A CA 1
ATOM 737 C C . ILE A 1 95 ? 7.827 2.857 -3.448 1.00 90.06 95 ILE A C 1
ATOM 739 O O . ILE A 1 95 ? 7.285 2.796 -2.344 1.00 90.06 95 ILE A O 1
ATOM 743 N N . ILE A 1 96 ? 8.557 3.907 -3.816 1.00 89.50 96 ILE A N 1
ATOM 744 C CA . ILE A 1 96 ? 8.919 5.016 -2.930 1.00 89.50 96 ILE A CA 1
ATOM 745 C C . ILE A 1 96 ? 7.721 5.780 -2.351 1.00 89.50 96 ILE A C 1
ATOM 747 O O . ILE A 1 96 ? 7.719 6.123 -1.168 1.00 89.50 96 ILE A O 1
ATOM 751 N N . ALA A 1 97 ? 6.702 6.040 -3.173 1.00 89.69 97 ALA A N 1
ATOM 752 C CA . ALA A 1 97 ? 5.523 6.798 -2.768 1.00 89.69 97 ALA A CA 1
ATOM 753 C C . ALA A 1 97 ? 4.781 6.091 -1.626 1.00 89.69 97 ALA A C 1
ATOM 755 O O . ALA A 1 97 ? 4.401 6.727 -0.644 1.00 89.69 97 ALA A O 1
ATOM 756 N N . ILE A 1 98 ? 4.679 4.761 -1.715 1.00 92.12 98 ILE A N 1
ATOM 757 C CA . ILE A 1 98 ? 4.065 3.918 -0.689 1.00 92.12 98 ILE A CA 1
ATOM 758 C C . ILE A 1 98 ? 4.852 4.025 0.620 1.00 92.12 98 ILE A C 1
ATOM 760 O O . ILE A 1 98 ? 4.257 4.294 1.657 1.00 92.12 98 ILE A O 1
ATOM 764 N N . LYS A 1 99 ? 6.190 3.930 0.583 1.00 93.25 99 LYS A N 1
ATOM 765 C CA . LYS A 1 99 ? 7.019 4.073 1.795 1.00 93.25 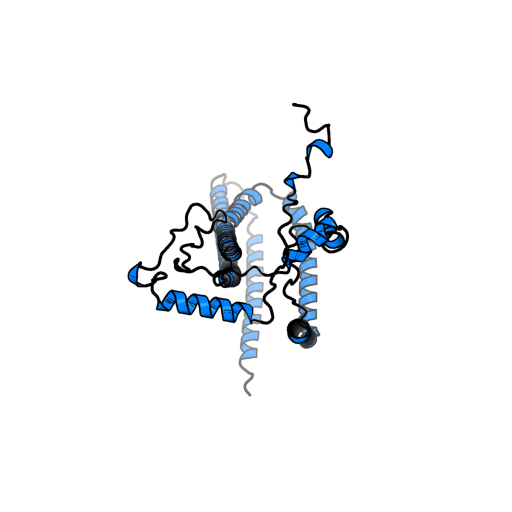99 LYS A CA 1
ATOM 766 C C . LYS A 1 99 ? 6.828 5.421 2.488 1.00 93.25 99 LYS A C 1
ATOM 768 O O . LYS A 1 99 ? 6.682 5.468 3.707 1.00 93.25 99 LYS A O 1
ATOM 773 N N . ARG A 1 100 ? 6.830 6.521 1.723 1.00 91.88 100 ARG A N 1
ATOM 774 C CA . ARG A 1 100 ? 6.640 7.878 2.267 1.00 91.88 100 ARG A CA 1
ATOM 775 C C . ARG A 1 100 ? 5.259 8.035 2.901 1.00 91.88 100 ARG A C 1
ATOM 777 O O . ARG A 1 100 ? 5.161 8.547 4.013 1.00 91.88 100 ARG A O 1
ATOM 784 N N . PHE A 1 101 ? 4.221 7.538 2.228 1.00 94.00 101 PHE A N 1
ATOM 785 C CA . PHE A 1 101 ? 2.861 7.509 2.761 1.00 94.00 101 PHE A CA 1
ATOM 786 C C . PHE A 1 101 ? 2.780 6.712 4.068 1.00 94.00 101 PHE A C 1
ATOM 788 O O . PHE A 1 101 ? 2.230 7.204 5.049 1.00 94.00 101 PHE A O 1
ATOM 795 N N . THR A 1 102 ? 3.377 5.521 4.114 1.00 95.25 102 THR A N 1
ATOM 796 C CA . THR A 1 102 ? 3.386 4.670 5.308 1.00 95.25 102 THR A CA 1
ATOM 797 C C . THR A 1 102 ? 4.035 5.356 6.501 1.00 95.25 102 THR A C 1
ATOM 799 O O . THR A 1 102 ? 3.461 5.351 7.584 1.00 95.25 102 THR A O 1
ATOM 802 N N . ILE A 1 103 ? 5.198 5.986 6.315 1.00 94.38 103 ILE A N 1
ATOM 803 C CA . ILE A 1 103 ? 5.889 6.696 7.401 1.00 94.38 103 ILE A CA 1
ATOM 804 C C . ILE A 1 103 ? 5.018 7.832 7.932 1.00 94.38 103 ILE A C 1
ATOM 806 O O . ILE A 1 103 ? 4.824 7.941 9.142 1.00 94.38 103 ILE A O 1
ATOM 810 N N . PHE A 1 104 ? 4.453 8.642 7.034 1.00 95.44 104 PHE A N 1
ATOM 811 C CA . PHE A 1 104 ? 3.570 9.740 7.412 1.00 95.44 104 PHE A CA 1
ATOM 812 C C . PHE A 1 104 ? 2.332 9.250 8.178 1.00 95.44 104 PHE A C 1
ATOM 814 O O . PHE A 1 104 ? 2.022 9.769 9.249 1.00 95.44 104 PHE A O 1
ATOM 821 N N . ALA A 1 105 ? 1.658 8.216 7.672 1.00 96.69 105 ALA A N 1
ATOM 822 C CA . ALA A 1 105 ? 0.467 7.655 8.299 1.00 96.69 105 ALA A CA 1
ATOM 823 C C . ALA A 1 105 ? 0.765 7.069 9.690 1.00 96.69 105 ALA A C 1
ATOM 825 O O . ALA A 1 105 ? 0.011 7.314 10.631 1.00 96.69 105 ALA A O 1
ATOM 826 N N . CYS A 1 106 ? 1.884 6.355 9.853 1.00 96.12 106 CYS A N 1
ATOM 827 C CA . CYS A 1 106 ? 2.298 5.821 11.151 1.00 96.12 106 CYS A CA 1
ATOM 828 C C . CYS A 1 106 ? 2.539 6.935 12.179 1.00 96.12 106 CYS A C 1
ATOM 830 O O . CYS A 1 106 ? 2.070 6.824 13.312 1.00 96.12 106 CYS A O 1
ATOM 832 N N . PHE A 1 107 ? 3.205 8.029 11.791 1.00 96.00 107 PHE A N 1
ATOM 833 C CA . PHE A 1 107 ? 3.366 9.188 12.672 1.00 96.00 107 PHE A CA 1
ATOM 834 C C . PHE A 1 107 ? 2.029 9.843 13.018 1.00 96.00 107 PHE A C 1
ATOM 836 O O . PHE A 1 107 ? 1.804 10.169 14.179 1.00 96.00 107 PHE A O 1
ATOM 843 N N . ALA A 1 108 ? 1.119 9.998 12.054 1.00 96.69 108 ALA A N 1
ATOM 844 C CA . ALA A 1 108 ? -0.202 10.566 12.309 1.00 96.69 108 ALA A CA 1
ATOM 845 C C . ALA A 1 108 ? -1.003 9.735 13.329 1.00 96.69 108 ALA A C 1
ATOM 847 O O . ALA A 1 108 ? -1.602 10.292 14.247 1.00 96.69 108 ALA A O 1
ATOM 848 N N . ILE A 1 109 ? -0.969 8.403 13.217 1.00 96.56 109 ILE A N 1
ATOM 849 C CA . ILE A 1 109 ? -1.626 7.495 14.169 1.00 96.56 109 ILE A CA 1
ATOM 850 C C . ILE A 1 109 ? -0.964 7.579 15.549 1.00 96.56 109 ILE A C 1
ATOM 852 O O . ILE A 1 109 ? -1.664 7.672 16.556 1.00 96.56 109 ILE A O 1
ATOM 856 N N . LEU A 1 110 ? 0.372 7.597 15.603 1.00 95.56 110 LEU A N 1
ATOM 857 C CA . LEU A 1 110 ? 1.120 7.724 16.854 1.00 95.56 110 LEU A CA 1
ATOM 858 C C . LEU A 1 110 ? 0.818 9.052 17.563 1.00 95.56 110 LEU A C 1
ATOM 860 O O . LEU A 1 110 ? 0.560 9.067 18.765 1.00 95.56 110 LEU A O 1
ATOM 864 N N . PHE A 1 111 ? 0.811 10.167 16.832 1.00 96.00 111 PHE A N 1
ATOM 865 C CA . PHE A 1 111 ? 0.479 11.472 17.397 1.00 96.00 111 PHE A CA 1
ATOM 866 C C . PHE A 1 111 ? -0.982 11.563 17.819 1.00 96.00 111 PHE A C 1
ATOM 868 O O . PHE A 1 111 ? -1.257 12.164 18.850 1.00 96.00 111 PHE A O 1
ATOM 875 N N . ASN A 1 112 ? -1.908 10.936 17.093 1.00 93.94 112 ASN A N 1
ATOM 876 C CA . ASN A 1 112 ? -3.301 10.851 17.524 1.00 93.94 112 ASN A CA 1
ATOM 877 C C . ASN A 1 112 ? -3.436 10.064 18.838 1.00 93.94 112 ASN A C 1
ATOM 879 O O . ASN A 1 112 ? -4.132 10.496 19.753 1.00 93.94 112 ASN A O 1
ATOM 883 N N . TYR A 1 113 ? -2.716 8.947 18.974 1.00 94.56 113 TYR A N 1
ATOM 884 C CA . TYR A 1 113 ? -2.648 8.211 20.234 1.00 94.56 113 TYR A CA 1
ATOM 885 C C . TYR A 1 113 ? -2.115 9.103 21.364 1.00 94.56 113 TYR A C 1
ATOM 887 O O . TYR A 1 113 ? -2.782 9.265 22.380 1.00 94.56 113 TYR A O 1
ATOM 895 N N . LEU A 1 114 ? -0.977 9.776 21.169 1.00 94.12 114 LEU A N 1
ATOM 896 C CA . LEU A 1 114 ? -0.434 10.704 22.169 1.00 94.12 114 LEU A CA 1
ATOM 897 C C . LEU A 1 114 ? -1.389 11.865 22.482 1.00 94.12 114 LEU A C 1
ATOM 899 O O . LEU A 1 114 ? -1.520 12.245 23.641 1.00 94.12 114 LEU A O 1
ATOM 903 N N . PHE A 1 115 ? -2.092 12.399 21.485 1.00 94.12 115 PHE A N 1
ATOM 904 C CA . PHE A 1 115 ? -3.082 13.460 21.657 1.00 94.12 115 PHE A CA 1
ATOM 905 C C . PHE A 1 115 ? -4.242 13.017 22.556 1.00 94.12 115 PHE A C 1
ATOM 907 O O . PHE A 1 115 ? -4.643 13.763 23.448 1.00 94.12 115 PHE A O 1
ATOM 914 N N . ILE A 1 116 ? -4.743 11.789 22.394 1.00 91.31 116 ILE A N 1
ATOM 915 C CA . ILE A 1 116 ? -5.781 11.240 23.278 1.00 91.31 116 ILE A CA 1
ATOM 916 C C . ILE A 1 116 ? -5.279 11.203 24.728 1.00 91.31 116 ILE A C 1
ATOM 918 O O . ILE A 1 116 ? -5.985 11.635 25.639 1.00 91.31 116 ILE A O 1
ATOM 922 N N . PHE A 1 117 ? -4.043 10.758 24.948 1.00 88.31 117 PHE A N 1
ATOM 923 C CA . PHE A 1 117 ? -3.488 10.656 26.297 1.00 88.31 117 PHE A CA 1
ATOM 924 C C . PHE A 1 117 ? -3.188 12.010 26.939 1.00 88.31 117 PHE A C 1
ATOM 926 O O . PHE A 1 117 ? -3.487 12.218 28.112 1.00 88.31 117 PHE A O 1
ATOM 933 N N . ILE A 1 118 ? -2.594 12.926 26.178 1.00 89.75 118 ILE A N 1
ATOM 934 C CA . ILE A 1 118 ? -2.070 14.192 26.695 1.00 89.75 118 ILE A CA 1
ATOM 935 C C . ILE A 1 118 ? -3.148 15.276 26.745 1.00 89.75 118 ILE A C 1
ATOM 937 O O . ILE A 1 118 ? -3.114 16.115 27.636 1.00 89.75 118 ILE A O 1
ATOM 941 N N . MET A 1 119 ? -4.097 15.288 25.807 1.00 90.62 119 MET A N 1
ATOM 942 C CA . MET A 1 119 ? -5.094 16.360 25.705 1.00 90.62 119 MET A CA 1
ATOM 943 C C . MET A 1 119 ? -6.482 15.910 26.145 1.00 90.62 119 MET A C 1
ATOM 945 O O . MET A 1 119 ? -7.109 16.592 26.951 1.00 90.62 119 MET A O 1
ATOM 949 N N . ILE A 1 120 ? -6.972 14.765 25.660 1.00 87.31 120 ILE A N 1
ATOM 950 C CA . ILE A 1 120 ? -8.360 14.353 25.923 1.00 87.31 120 ILE A CA 1
ATOM 951 C C . ILE A 1 120 ? -8.560 13.925 27.381 1.00 87.31 120 ILE A C 1
ATOM 953 O O . ILE A 1 120 ? -9.515 14.385 28.005 1.00 87.31 120 ILE A O 1
ATOM 957 N N . ILE A 1 121 ? -7.665 13.107 27.952 1.00 85.62 121 ILE A N 1
ATOM 958 C CA . ILE A 1 121 ? -7.796 12.666 29.355 1.00 85.62 121 ILE A CA 1
ATOM 959 C C . ILE A 1 121 ? -7.794 13.872 30.318 1.00 85.62 121 ILE A C 1
ATOM 961 O O . ILE A 1 121 ? -8.735 13.983 31.108 1.00 85.62 121 ILE A O 1
ATOM 965 N N . PRO A 1 122 ? -6.844 14.830 30.244 1.00 83.31 122 PRO A N 1
ATOM 966 C CA . PRO A 1 122 ? -6.886 16.010 31.110 1.00 83.31 122 PRO A CA 1
ATOM 967 C C . PRO A 1 122 ? -8.088 16.919 30.850 1.00 83.31 122 PRO A C 1
ATOM 969 O O . PRO A 1 122 ? -8.628 17.486 31.796 1.00 83.31 122 PRO A O 1
ATOM 972 N N . MET A 1 123 ? -8.551 17.034 29.600 1.00 84.25 123 MET A N 1
ATOM 973 C CA . MET A 1 123 ? -9.762 17.799 29.285 1.00 84.25 123 MET A CA 1
ATOM 974 C C . MET A 1 123 ? -11.007 17.219 29.953 1.00 84.25 123 MET A C 1
ATOM 976 O O . MET A 1 123 ? -11.820 17.988 30.456 1.00 84.25 123 MET A O 1
ATOM 980 N N . ILE A 1 124 ? -11.152 15.891 30.008 1.00 81.00 124 ILE A N 1
ATOM 981 C CA . ILE A 1 124 ? -12.267 15.237 30.712 1.00 81.00 124 ILE A CA 1
ATOM 982 C C . ILE A 1 124 ? -12.212 15.557 32.211 1.00 81.00 124 ILE A C 1
ATOM 984 O O . ILE A 1 124 ? -13.222 15.959 32.784 1.00 81.00 124 ILE A O 1
ATOM 988 N N . ILE A 1 125 ? -11.025 15.463 32.819 1.00 79.00 125 ILE A N 1
ATOM 989 C CA . ILE A 1 125 ? -10.817 15.776 34.239 1.00 79.00 125 ILE A CA 1
ATOM 990 C C . ILE A 1 125 ? -11.199 17.237 34.523 1.00 79.00 125 ILE A C 1
ATOM 992 O O . ILE A 1 125 ? -12.012 17.517 35.401 1.00 79.00 125 ILE A O 1
ATOM 996 N N . ILE A 1 126 ? -10.671 18.184 33.740 1.00 79.75 126 ILE A N 1
ATOM 997 C CA . ILE A 1 126 ? -10.964 19.617 33.897 1.00 79.75 126 ILE A CA 1
ATOM 998 C C . ILE A 1 126 ? -12.454 19.905 33.676 1.00 79.75 126 ILE A C 1
ATOM 1000 O O . ILE A 1 126 ? -13.036 20.716 34.398 1.00 79.75 126 ILE A O 1
ATOM 1004 N N . PHE A 1 127 ? -13.079 19.260 32.689 1.00 76.25 127 PHE A N 1
ATOM 1005 C CA . PHE A 1 127 ? -14.498 19.429 32.389 1.00 76.25 127 PHE A CA 1
ATOM 1006 C C . PHE A 1 127 ? -15.386 18.991 33.559 1.00 76.25 127 PHE A C 1
ATOM 1008 O O . PHE A 1 127 ? -16.311 19.720 33.927 1.00 76.25 127 PHE A O 1
ATOM 1015 N N . GLU A 1 128 ? -15.078 17.853 34.182 1.00 70.88 128 GLU A N 1
ATOM 1016 C CA . GLU A 1 128 ? -15.823 17.352 35.337 1.00 70.88 128 GLU A CA 1
ATOM 1017 C C . GLU A 1 128 ? -15.686 18.279 36.555 1.00 70.88 128 GLU A C 1
ATOM 1019 O O . GLU A 1 128 ? -16.691 18.627 37.180 1.00 70.88 128 GLU A O 1
ATOM 1024 N N . PHE A 1 129 ? -14.481 18.796 36.820 1.00 68.12 129 PHE A N 1
ATOM 1025 C CA . PHE A 1 129 ? -14.242 19.733 37.923 1.00 68.12 129 PHE A CA 1
ATOM 1026 C C . PHE A 1 129 ? -14.886 21.116 37.717 1.00 68.12 129 PHE A C 1
ATOM 1028 O O . PHE A 1 129 ? -15.493 21.663 38.642 1.00 68.12 129 PHE A O 1
ATOM 1035 N N . ASN A 1 130 ? -14.778 21.708 36.519 1.00 63.75 130 ASN A N 1
ATOM 1036 C CA . ASN A 1 130 ? -15.213 23.092 36.283 1.00 63.75 130 ASN A CA 1
ATOM 1037 C C . ASN A 1 130 ? -16.688 23.234 35.880 1.00 63.75 130 ASN A C 1
ATOM 1039 O O . ASN A 1 130 ? -17.331 24.210 36.279 1.00 63.75 130 ASN A O 1
ATOM 1043 N N . TYR A 1 131 ? -17.235 22.315 35.077 1.00 54.12 131 TYR A N 1
ATOM 1044 C CA . TYR A 1 131 ? -18.561 22.497 34.472 1.00 54.12 131 TYR A CA 1
ATOM 1045 C C . TYR A 1 131 ? -19.690 21.902 35.328 1.00 54.12 131 TYR A C 1
ATOM 1047 O O . TYR A 1 131 ? -20.766 22.498 35.438 1.00 54.12 131 TYR A O 1
ATOM 1055 N N . LEU A 1 132 ? -19.433 20.787 36.023 1.00 52.16 132 LEU A N 1
ATOM 1056 C CA . LEU A 1 132 ? -20.432 20.125 36.870 1.00 52.16 132 LEU A CA 1
ATOM 1057 C C . LEU A 1 132 ? -20.722 20.899 38.172 1.00 52.16 132 LEU A C 1
ATOM 1059 O O . LEU A 1 132 ? -21.808 20.789 38.743 1.00 52.16 132 LEU A O 1
ATOM 1063 N N . SER A 1 133 ? -19.779 21.735 38.618 1.00 54.19 133 SER A N 1
ATOM 1064 C CA . SER A 1 133 ? -19.913 22.531 39.845 1.00 54.19 133 SER A CA 1
ATOM 1065 C C . SER A 1 133 ? -20.721 23.827 39.650 1.00 54.19 133 SE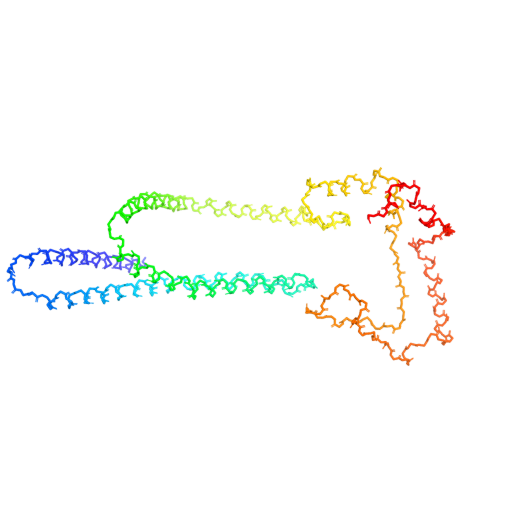R A C 1
ATOM 1067 O O . SER A 1 133 ? -21.460 24.230 40.553 1.00 54.19 133 SER A O 1
ATOM 1069 N N . LYS A 1 134 ? -20.647 24.464 38.466 1.00 51.62 134 LYS A N 1
ATOM 1070 C CA . LYS A 1 134 ? -21.249 25.792 38.209 1.00 51.62 134 LYS A CA 1
ATOM 1071 C C . LYS A 1 134 ? -22.616 25.765 37.517 1.00 51.62 134 LYS A C 1
ATOM 1073 O O . LYS A 1 134 ? -23.426 26.654 37.764 1.00 51.62 134 LYS A O 1
ATOM 1078 N N . CYS A 1 135 ? -22.929 24.751 36.710 1.00 47.41 135 CYS A N 1
ATOM 1079 C CA . CYS A 1 135 ? -24.220 24.641 36.016 1.00 47.41 135 CYS A CA 1
ATOM 1080 C C . CYS A 1 135 ? -25.183 23.702 36.758 1.00 47.41 135 CYS A C 1
ATOM 1082 O O . CYS A 1 135 ? -25.630 22.684 36.226 1.00 47.41 135 CYS A O 1
ATOM 1084 N N . LYS A 1 136 ? -25.501 24.021 38.017 1.00 54.34 136 LYS A N 1
ATOM 1085 C CA . LYS A 1 136 ? -26.389 23.181 38.823 1.00 54.34 136 LYS A CA 1
ATOM 1086 C C . LYS A 1 136 ? -27.846 23.287 38.353 1.00 54.34 136 LYS A C 1
ATOM 1088 O O . LYS A 1 136 ? -28.469 24.342 38.337 1.00 54.34 136 LYS A O 1
ATOM 1093 N N . HIS A 1 137 ? -28.369 22.108 38.039 1.00 54.06 137 HIS A N 1
ATOM 1094 C CA . HIS A 1 137 ? -29.766 21.694 37.979 1.00 54.06 137 HIS A CA 1
ATOM 1095 C C . HIS A 1 137 ? -30.509 21.735 36.634 1.00 54.06 137 HIS A C 1
ATOM 1097 O O . HIS A 1 137 ? -31.005 20.685 36.239 1.00 54.06 137 HIS A O 1
ATOM 1103 N N . PHE A 1 138 ? -30.588 22.852 35.902 1.00 50.59 138 PHE A N 1
ATOM 1104 C CA . PHE A 1 138 ? -31.572 22.943 34.799 1.00 50.59 138 PHE A CA 1
ATOM 1105 C C . PHE A 1 138 ? -31.138 22.267 33.481 1.00 50.59 138 PHE A C 1
ATOM 1107 O O . PHE A 1 138 ? -31.893 21.490 32.898 1.00 50.59 138 PHE A O 1
ATOM 1114 N N . ILE A 1 139 ? -29.899 22.496 33.032 1.00 56.62 139 ILE A N 1
ATOM 1115 C CA . ILE A 1 139 ? -29.361 21.891 31.796 1.00 56.62 139 ILE A CA 1
ATOM 1116 C C . ILE A 1 139 ? -29.048 20.404 32.019 1.00 56.62 139 ILE A C 1
ATOM 1118 O O . ILE A 1 139 ? -29.347 19.567 31.168 1.00 56.62 139 ILE A O 1
ATOM 1122 N N . VAL A 1 140 ? -28.534 20.059 33.204 1.00 57.94 140 VAL A N 1
ATOM 1123 C CA . VAL A 1 140 ? -28.225 18.674 33.580 1.00 57.94 140 VAL A CA 1
ATOM 1124 C C . VAL A 1 140 ? -29.491 17.818 33.635 1.00 57.94 140 VAL A C 1
ATOM 1126 O O . VAL A 1 140 ? -29.444 16.706 33.137 1.00 57.94 140 VAL A O 1
ATOM 1129 N N . LEU A 1 141 ? -30.640 18.301 34.132 1.00 57.81 141 LEU A N 1
ATOM 1130 C CA . LEU A 1 141 ? -31.869 17.486 34.163 1.00 57.81 141 LEU A CA 1
ATOM 1131 C C . LEU A 1 141 ? -32.452 17.208 32.770 1.00 57.81 141 LEU A C 1
ATOM 1133 O O . LEU A 1 141 ? -32.925 16.100 32.518 1.00 57.81 141 LEU A O 1
ATOM 1137 N N . LEU A 1 142 ? -32.431 18.204 31.877 1.00 57.78 142 LEU A N 1
ATOM 1138 C CA . LEU A 1 142 ? -32.954 18.080 30.512 1.00 57.78 142 LEU A CA 1
ATOM 1139 C C . LEU A 1 142 ? -32.107 17.109 29.683 1.00 57.78 142 LEU A C 1
ATOM 1141 O O . LEU A 1 142 ? -32.652 16.183 29.078 1.00 57.78 142 LEU A O 1
ATOM 1145 N N . PHE A 1 143 ? -30.780 17.259 29.727 1.00 57.28 143 PHE A N 1
ATOM 1146 C CA . PHE A 1 143 ? -29.874 16.323 29.069 1.00 57.28 143 PHE A CA 1
ATOM 1147 C C . PHE A 1 143 ? -29.854 14.963 29.755 1.00 57.28 143 PHE A C 1
ATOM 1149 O O . PHE A 1 143 ? -29.857 13.967 29.052 1.00 57.28 143 PHE A O 1
ATOM 1156 N N . TYR A 1 144 ? -29.916 14.881 31.085 1.00 63.06 144 TYR A N 1
ATOM 1157 C CA . TYR A 1 144 ? -29.951 13.603 31.798 1.00 63.06 144 TYR A CA 1
ATOM 1158 C C . TYR A 1 144 ? -31.222 12.818 31.484 1.00 63.06 144 TYR A C 1
ATOM 1160 O O . TYR A 1 144 ? -31.136 11.638 31.182 1.00 63.06 144 TYR A O 1
ATOM 1168 N N . LYS A 1 145 ? -32.403 13.447 31.466 1.00 61.75 145 LYS A N 1
ATOM 1169 C CA . LYS A 1 145 ? -33.658 12.746 31.148 1.00 61.75 145 LYS A CA 1
ATOM 1170 C C . LYS A 1 145 ? -33.704 12.289 29.684 1.00 61.75 145 LYS A C 1
ATOM 1172 O O . LYS A 1 145 ? -34.176 11.187 29.404 1.00 61.75 145 LYS A O 1
ATOM 1177 N N . TYR A 1 146 ? -33.179 13.097 28.760 1.00 65.06 146 TYR A N 1
ATOM 1178 C CA . TYR A 1 146 ? -33.083 12.733 27.344 1.00 65.06 146 TYR A CA 1
ATOM 1179 C C . TYR A 1 146 ? -32.010 11.661 27.085 1.00 65.06 146 TYR A C 1
ATOM 1181 O O . TYR A 1 146 ? -32.284 10.657 26.430 1.00 65.06 146 TYR A O 1
ATOM 1189 N N . TYR A 1 147 ? -30.820 11.819 27.669 1.00 66.50 147 TYR A N 1
ATOM 1190 C CA . TYR A 1 147 ? -29.719 10.858 27.611 1.00 66.50 147 TYR A CA 1
ATOM 1191 C C . TYR A 1 147 ? -30.102 9.534 28.267 1.00 66.50 147 TYR A C 1
ATOM 1193 O O . TYR A 1 147 ? -29.874 8.489 27.679 1.00 66.50 147 TYR A O 1
ATOM 1201 N N . GLN A 1 148 ? -30.772 9.548 29.419 1.00 68.38 148 GLN A N 1
ATOM 1202 C CA . GLN A 1 148 ? -31.267 8.337 30.074 1.00 68.38 148 GLN A CA 1
ATOM 1203 C C . GLN A 1 148 ? -32.318 7.631 29.210 1.00 68.38 148 GLN A C 1
ATOM 1205 O O . GLN A 1 148 ? -32.290 6.410 29.085 1.00 68.38 148 GLN A O 1
ATOM 1210 N N . SER A 1 149 ? -33.215 8.374 28.551 1.00 70.62 149 SER A N 1
ATOM 1211 C CA . SER A 1 149 ? -34.193 7.768 27.642 1.00 70.62 149 SER A CA 1
ATOM 1212 C C . SER A 1 149 ? -33.550 7.169 26.388 1.00 70.62 149 SER A C 1
ATOM 1214 O O . SER A 1 149 ? -34.023 6.131 25.923 1.00 70.62 149 SER A O 1
ATOM 1216 N N . ILE A 1 150 ? -32.519 7.805 25.821 1.00 70.56 150 ILE A N 1
ATOM 1217 C CA . ILE A 1 150 ? -31.803 7.279 24.651 1.00 70.56 150 ILE A CA 1
ATOM 1218 C C . ILE A 1 150 ? -30.928 6.089 25.051 1.00 70.56 150 ILE A C 1
ATOM 1220 O O . ILE A 1 150 ? -30.933 5.068 24.374 1.00 70.56 150 ILE A O 1
ATOM 1224 N N . SER A 1 151 ? -30.245 6.192 26.190 1.00 73.69 151 SER A N 1
ATOM 1225 C CA . SER A 1 151 ? -29.339 5.184 26.725 1.00 73.69 151 SER A CA 1
ATOM 1226 C C . SER A 1 151 ? -30.102 3.911 27.068 1.00 73.69 151 SER A C 1
ATOM 1228 O O . SER A 1 151 ? -29.727 2.844 26.601 1.00 73.69 151 SER A O 1
ATOM 1230 N N . ASN A 1 152 ? -31.252 4.015 27.742 1.00 79.00 152 ASN A N 1
ATOM 1231 C CA . ASN A 1 152 ? -32.104 2.858 28.027 1.00 79.00 152 ASN A CA 1
ATOM 1232 C C . ASN A 1 152 ? -32.568 2.153 26.741 1.00 79.00 152 ASN A C 1
ATOM 1234 O O . ASN A 1 152 ? -32.480 0.934 26.651 1.00 79.00 152 ASN A O 1
ATOM 1238 N N . LYS A 1 153 ? -32.968 2.906 25.704 1.00 79.19 153 LYS A N 1
ATOM 1239 C CA . LYS A 1 153 ? -33.322 2.315 24.401 1.00 79.19 153 LYS A CA 1
ATOM 1240 C C . LYS A 1 153 ? -32.126 1.648 23.721 1.00 79.19 153 LYS A C 1
ATOM 1242 O O . LYS A 1 153 ? -32.281 0.599 23.106 1.00 79.19 153 LYS A O 1
ATOM 1247 N N . VAL A 1 154 ? -30.939 2.242 23.818 1.00 81.31 154 VAL A N 1
ATOM 1248 C CA . VAL A 1 154 ? -29.702 1.660 23.282 1.00 81.31 154 VAL A CA 1
ATOM 1249 C C . VAL A 1 154 ? -29.344 0.377 24.032 1.00 81.31 154 VAL A C 1
ATOM 1251 O O . VAL A 1 154 ? -29.024 -0.618 23.387 1.00 81.31 154 VAL A O 1
ATOM 1254 N N . TYR A 1 155 ? -29.472 0.348 25.360 1.00 86.19 155 TYR A N 1
ATOM 1255 C CA . TYR A 1 155 ? -29.280 -0.862 26.162 1.00 86.19 155 TYR A CA 1
ATOM 1256 C C . TYR A 1 155 ? -30.267 -1.965 25.780 1.00 86.19 155 TYR A C 1
ATOM 1258 O O . TYR A 1 155 ? -29.844 -3.106 25.609 1.00 86.19 155 TYR A O 1
ATOM 1266 N N . ASP A 1 156 ? -31.542 -1.634 25.568 1.00 83.44 156 ASP A N 1
ATOM 1267 C CA . ASP A 1 156 ? -32.546 -2.602 25.119 1.00 83.44 156 ASP A CA 1
ATOM 1268 C C . ASP A 1 156 ? -32.199 -3.179 23.736 1.00 83.44 156 ASP A C 1
ATOM 1270 O O . ASP A 1 156 ? -32.309 -4.387 23.514 1.00 83.44 156 ASP A O 1
ATOM 1274 N N . VAL A 1 157 ? -31.708 -2.345 22.811 1.00 85.06 157 VAL A N 1
ATOM 1275 C CA . VAL A 1 157 ? -31.243 -2.788 21.484 1.00 85.06 157 VAL A CA 1
ATOM 1276 C C . VAL A 1 157 ? -29.996 -3.670 21.592 1.00 85.06 157 VAL A C 1
ATOM 1278 O O . VAL A 1 157 ? -29.933 -4.714 20.942 1.00 85.06 157 VAL A O 1
ATOM 1281 N N . ILE A 1 158 ? -29.024 -3.307 22.435 1.00 86.94 158 ILE A N 1
ATOM 1282 C CA . ILE A 1 158 ? -27.821 -4.116 22.691 1.00 86.94 158 ILE A CA 1
ATOM 1283 C C . ILE A 1 158 ? -28.207 -5.465 23.307 1.00 86.94 158 ILE A C 1
ATOM 1285 O O . ILE A 1 158 ? -27.691 -6.507 22.902 1.00 86.94 158 ILE A O 1
ATOM 1289 N N . LEU A 1 159 ? -29.146 -5.478 24.253 1.00 86.88 159 LEU A N 1
ATOM 1290 C CA . LEU A 1 159 ? -29.641 -6.700 24.879 1.00 86.88 159 LEU A CA 1
ATOM 1291 C C . LEU A 1 159 ? -30.354 -7.599 23.861 1.00 86.88 159 LEU A C 1
ATOM 1293 O O . LEU A 1 159 ? -30.143 -8.815 23.856 1.00 86.88 159 LEU A O 1
ATOM 1297 N N . LEU A 1 160 ? -31.160 -7.013 22.973 1.00 85.94 160 LEU A N 1
ATOM 1298 C CA . LEU A 1 160 ? -31.813 -7.734 21.883 1.00 85.94 160 LEU A CA 1
ATOM 1299 C C . LEU A 1 160 ? -30.776 -8.330 20.927 1.00 85.94 160 LEU A C 1
ATOM 1301 O O . LEU A 1 160 ? -30.893 -9.500 20.563 1.00 85.94 160 LEU A O 1
ATOM 1305 N N . PHE A 1 161 ? -29.732 -7.574 20.587 1.00 86.06 161 PHE A N 1
ATOM 1306 C CA . PHE A 1 161 ? -28.623 -8.047 19.763 1.00 86.06 161 PHE A CA 1
ATOM 1307 C C . PHE A 1 161 ? -27.872 -9.212 20.422 1.00 86.06 161 PHE A C 1
ATOM 1309 O O . PHE A 1 161 ? -27.665 -10.245 19.789 1.00 86.06 161 PHE A O 1
ATOM 1316 N N . ASN A 1 162 ? -27.563 -9.119 21.718 1.00 87.50 162 ASN A N 1
ATOM 1317 C CA . ASN A 1 162 ? -26.929 -10.202 22.475 1.00 87.50 162 ASN A CA 1
ATOM 1318 C C . ASN A 1 162 ? -27.803 -11.462 22.513 1.00 87.50 162 ASN A C 1
ATOM 1320 O O . ASN A 1 162 ? -27.322 -12.573 22.286 1.00 87.50 162 ASN A O 1
ATOM 1324 N N . LYS A 1 163 ? -29.112 -11.302 22.736 1.00 88.50 163 LYS A N 1
ATOM 1325 C CA . LYS A 1 163 ? -30.067 -12.417 22.708 1.00 88.50 163 LYS A CA 1
ATOM 1326 C C . LYS A 1 163 ? -30.161 -13.046 21.316 1.00 88.50 163 LYS A C 1
ATOM 1328 O O . LYS A 1 163 ? -30.288 -14.264 21.202 1.00 88.50 163 LYS A O 1
ATOM 1333 N N . LEU A 1 164 ? -30.077 -12.231 20.266 1.00 86.81 164 LEU A N 1
ATOM 1334 C CA . LEU A 1 164 ? -30.082 -12.666 18.873 1.00 86.81 164 LEU A CA 1
ATOM 1335 C C . LEU A 1 164 ? -28.800 -13.438 18.523 1.00 86.81 164 LEU A C 1
ATOM 1337 O O . LEU A 1 164 ? -28.902 -14.504 17.921 1.00 86.81 164 LEU A O 1
ATOM 1341 N N . ILE A 1 165 ? -27.628 -12.981 18.976 1.00 88.38 165 ILE A N 1
ATOM 1342 C CA . ILE A 1 165 ? -26.348 -13.698 18.832 1.00 88.38 165 ILE A CA 1
ATOM 1343 C C . ILE A 1 165 ? -26.413 -15.075 19.497 1.00 88.38 165 ILE A C 1
ATOM 1345 O O . ILE A 1 165 ? -26.055 -16.072 18.874 1.00 88.38 165 ILE A O 1
ATOM 1349 N N . ILE A 1 166 ? -26.902 -15.148 20.739 1.00 88.62 166 ILE A N 1
ATOM 1350 C CA . ILE A 1 166 ? -26.992 -16.416 21.479 1.00 88.62 166 ILE A CA 1
ATOM 1351 C C . ILE A 1 166 ? -27.979 -17.370 20.796 1.00 88.62 166 ILE A C 1
ATOM 1353 O O . ILE A 1 166 ? -27.691 -18.555 20.640 1.00 88.62 166 ILE A O 1
ATOM 1357 N N . LYS A 1 167 ? -29.133 -16.864 20.340 1.00 90.69 167 LYS A N 1
ATOM 1358 C CA . LYS A 1 167 ? -30.149 -17.685 19.665 1.00 90.69 167 LYS A CA 1
ATOM 1359 C C . LYS A 1 167 ? -29.673 -18.208 18.305 1.00 90.69 167 LYS A C 1
ATOM 1361 O O . LYS A 1 167 ? -30.049 -19.308 17.914 1.00 90.69 167 LYS A O 1
ATOM 1366 N N . LEU A 1 168 ? -28.860 -17.434 17.588 1.00 86.38 168 LEU A N 1
ATOM 1367 C CA . LEU A 1 168 ? -28.361 -17.749 16.245 1.00 86.38 168 LEU A CA 1
ATOM 1368 C C . LEU A 1 168 ? -26.889 -18.188 16.248 1.00 86.38 168 LEU A C 1
ATOM 1370 O O . LEU A 1 168 ? -26.179 -17.976 15.263 1.00 86.38 168 LEU A O 1
ATOM 1374 N N . HIS A 1 169 ? -26.438 -18.833 17.327 1.00 84.81 169 HIS A N 1
ATOM 1375 C CA . HIS A 1 169 ? -25.031 -19.183 17.540 1.00 84.81 169 HIS A CA 1
ATOM 1376 C C . HIS A 1 169 ? -24.394 -19.967 16.376 1.00 84.81 169 HIS A C 1
ATOM 1378 O O . HIS A 1 169 ? -23.226 -19.756 16.071 1.00 84.81 169 HIS A O 1
ATOM 1384 N N . PHE A 1 170 ? -25.158 -20.818 15.680 1.00 87.81 170 PHE A N 1
ATOM 1385 C CA . PHE A 1 170 ? -24.661 -21.585 14.528 1.00 87.81 170 PHE A CA 1
ATOM 1386 C C . PHE A 1 170 ? -24.813 -20.873 13.178 1.00 87.81 170 PHE A C 1
ATOM 1388 O O . PHE A 1 170 ? -24.047 -21.134 12.253 1.00 87.81 170 PHE A O 1
ATOM 1395 N N . LEU A 1 171 ? -25.782 -19.965 13.046 1.00 89.06 171 LEU A N 1
ATOM 1396 C CA . LEU A 1 171 ? -26.096 -19.326 11.767 1.00 89.06 171 LEU A CA 1
ATOM 1397 C C . LEU A 1 171 ? -25.037 -18.280 11.391 1.00 89.06 171 LEU A C 1
ATOM 1399 O O . LEU A 1 171 ? -24.573 -18.245 10.255 1.00 89.06 171 LEU A O 1
ATOM 1403 N N . PHE A 1 172 ? -24.617 -17.457 12.355 1.00 88.88 172 PHE A N 1
ATOM 1404 C CA . PHE A 1 172 ? -23.598 -16.427 12.139 1.00 88.88 172 PHE A CA 1
ATOM 1405 C C . PHE A 1 172 ? -22.246 -16.963 11.647 1.00 88.88 172 PHE A C 1
ATOM 1407 O O . PHE A 1 172 ? -21.778 -16.476 10.614 1.00 88.88 172 PHE A O 1
ATOM 1414 N N . PRO A 1 173 ? -21.607 -17.954 12.304 1.00 90.50 173 PRO A N 1
ATOM 1415 C CA . PRO A 1 173 ? -20.335 -18.483 11.823 1.00 90.50 173 PRO A CA 1
ATOM 1416 C C . PRO A 1 173 ? -20.481 -19.136 10.446 1.00 90.50 173 PRO A C 1
ATOM 1418 O O . PRO A 1 173 ? -19.604 -18.960 9.605 1.00 90.50 173 PRO A O 1
ATOM 1421 N N . PHE A 1 174 ? -21.602 -19.811 10.166 1.00 92.75 174 PHE A N 1
ATOM 1422 C CA . PHE A 1 174 ? -21.851 -20.405 8.852 1.00 92.75 174 PHE A CA 1
ATOM 1423 C C . PHE A 1 174 ? -21.930 -19.348 7.741 1.00 92.75 174 PHE A C 1
ATOM 1425 O O . PHE A 1 174 ? -21.296 -19.505 6.698 1.00 92.75 174 PHE A O 1
ATOM 1432 N N . ILE A 1 175 ? -22.639 -18.237 7.978 1.00 93.50 175 ILE A N 1
ATOM 1433 C CA . ILE A 1 175 ? -22.716 -17.120 7.024 1.00 93.50 175 ILE A CA 1
ATOM 1434 C C . ILE A 1 175 ? -21.327 -16.517 6.783 1.00 93.50 175 ILE A C 1
ATOM 1436 O O . ILE A 1 175 ? -20.956 -16.300 5.633 1.00 93.50 175 ILE A O 1
ATOM 1440 N N . ILE A 1 176 ? -20.540 -16.278 7.838 1.00 94.31 176 ILE A N 1
ATOM 1441 C CA . ILE A 1 176 ? -19.190 -15.700 7.719 1.00 94.31 176 ILE A CA 1
ATOM 1442 C C . ILE A 1 176 ? -18.253 -16.634 6.942 1.00 94.31 176 ILE A C 1
ATOM 1444 O O . ILE A 1 176 ? -17.537 -16.193 6.046 1.00 94.31 176 ILE A O 1
ATOM 1448 N N . ILE A 1 177 ? -18.272 -17.933 7.244 1.00 95.50 177 ILE A N 1
ATOM 1449 C CA . ILE A 1 177 ? -17.446 -18.921 6.539 1.00 95.5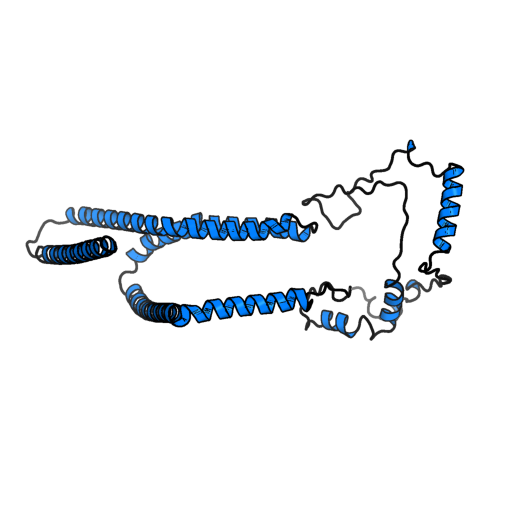0 177 ILE A CA 1
ATOM 1450 C C . ILE A 1 177 ? -17.859 -19.003 5.066 1.00 95.50 177 ILE A C 1
ATOM 1452 O O . ILE A 1 177 ? -17.004 -18.988 4.181 1.00 95.50 177 ILE A O 1
ATOM 1456 N N . SER A 1 178 ? -19.164 -19.028 4.788 1.00 95.50 178 SER A N 1
ATOM 1457 C CA . SER A 1 178 ? -19.675 -19.075 3.419 1.00 95.50 178 SER A CA 1
ATOM 1458 C C . SER A 1 178 ? -19.290 -17.832 2.614 1.00 95.50 178 SER A C 1
ATOM 1460 O O . SER A 1 178 ? -18.942 -17.964 1.441 1.00 95.50 178 SER A O 1
ATOM 1462 N N . THR A 1 179 ? -19.340 -16.632 3.203 1.00 95.50 179 THR A N 1
ATOM 1463 C CA . THR A 1 179 ? -18.950 -15.403 2.496 1.00 95.50 179 THR A CA 1
ATOM 1464 C C . THR A 1 179 ? -17.444 -15.331 2.271 1.00 95.50 179 THR A C 1
ATOM 1466 O O . THR A 1 179 ? -17.030 -14.926 1.188 1.00 95.50 179 THR A O 1
ATOM 1469 N N . LEU A 1 180 ? -16.617 -15.780 3.222 1.00 96.12 180 LEU A N 1
ATOM 1470 C CA . LEU A 1 180 ? -15.160 -15.866 3.053 1.00 96.12 180 LEU A CA 1
ATOM 1471 C C . LEU A 1 180 ? -14.753 -16.850 1.948 1.00 96.12 180 LEU A C 1
ATOM 1473 O O . LEU A 1 180 ? -13.898 -16.538 1.116 1.00 96.12 180 LEU A O 1
ATOM 1477 N N . LEU A 1 181 ? -15.380 -18.027 1.895 1.00 95.62 181 LEU A N 1
ATOM 1478 C CA . LEU A 1 181 ? -15.140 -19.001 0.826 1.00 95.62 181 LEU A CA 1
ATOM 1479 C C . LEU A 1 181 ? -15.576 -18.459 -0.539 1.00 95.62 181 LEU A C 1
ATOM 1481 O O . LEU A 1 181 ? -14.849 -18.590 -1.521 1.00 95.62 181 LEU A O 1
ATOM 1485 N N . LEU A 1 182 ? -16.729 -17.791 -0.605 1.00 94.31 182 LEU A N 1
ATOM 1486 C CA . LEU A 1 182 ? -17.210 -17.206 -1.852 1.00 94.31 182 LEU A CA 1
ATOM 1487 C C . LEU A 1 182 ? -16.301 -16.072 -2.349 1.00 94.31 182 LEU A C 1
ATOM 1489 O O . LEU A 1 182 ? -15.986 -16.023 -3.537 1.00 94.31 182 LEU A O 1
ATOM 1493 N N . THR A 1 183 ? -15.864 -15.165 -1.470 1.00 93.19 183 THR A N 1
ATOM 1494 C CA . THR A 1 183 ? -14.998 -14.040 -1.863 1.00 93.19 183 THR A CA 1
ATOM 1495 C C . THR A 1 183 ? -13.605 -14.511 -2.264 1.00 93.19 183 THR A C 1
ATOM 1497 O O . THR A 1 183 ? -13.096 -14.075 -3.295 1.00 93.19 183 THR A O 1
ATOM 1500 N N . SER A 1 184 ? -13.011 -15.447 -1.519 1.00 92.56 184 SER A N 1
ATOM 1501 C CA . SER A 1 184 ? -11.719 -16.049 -1.875 1.00 92.56 184 SER A CA 1
ATOM 1502 C C . SER A 1 184 ? -11.778 -16.790 -3.212 1.00 92.56 184 SER A C 1
ATOM 1504 O O . SER A 1 184 ? -10.906 -16.579 -4.055 1.00 92.56 184 SER A O 1
ATOM 1506 N N . TYR A 1 185 ? -12.837 -17.567 -3.463 1.00 94.12 185 TYR A N 1
ATOM 1507 C CA . TYR A 1 185 ? -13.061 -18.208 -4.760 1.00 94.12 185 TYR A CA 1
ATOM 1508 C C . TYR A 1 185 ? -13.163 -17.177 -5.894 1.00 94.12 185 TYR A C 1
ATOM 1510 O O . TYR A 1 185 ? -12.519 -17.317 -6.933 1.00 94.12 185 TYR A O 1
ATOM 1518 N N . GLN A 1 186 ? -13.917 -16.093 -5.691 1.00 91.88 186 GLN A N 1
ATOM 1519 C CA . GLN A 1 186 ? -14.041 -15.027 -6.688 1.00 91.88 186 GLN A CA 1
ATOM 1520 C C . GLN A 1 186 ? -12.725 -14.290 -6.963 1.00 91.88 186 GLN A C 1
ATOM 1522 O O . GLN A 1 186 ? -12.484 -13.881 -8.098 1.00 91.88 186 GLN A O 1
ATOM 1527 N N . LEU A 1 187 ? -11.893 -14.087 -5.945 1.00 90.81 187 LEU A N 1
ATOM 1528 C CA . LEU A 1 187 ? -10.650 -13.338 -6.089 1.00 90.81 187 LEU A CA 1
ATOM 1529 C C . LEU A 1 187 ? -9.552 -14.188 -6.741 1.00 90.81 187 LEU A C 1
ATOM 1531 O O . LEU A 1 187 ? -8.902 -13.726 -7.675 1.00 90.81 187 LEU A O 1
ATOM 1535 N N . LEU A 1 188 ? -9.378 -15.426 -6.266 1.00 89.19 188 LEU A N 1
ATOM 1536 C CA . LEU A 1 188 ? -8.278 -16.308 -6.664 1.00 89.19 188 LEU A CA 1
ATOM 1537 C C . LEU A 1 188 ? -8.586 -17.104 -7.934 1.00 89.19 188 LEU A C 1
ATOM 1539 O O . LEU A 1 188 ? -7.730 -17.213 -8.801 1.00 89.19 188 LEU A O 1
ATOM 1543 N N . TRP A 1 189 ? -9.794 -17.663 -8.060 1.00 88.56 189 TRP A N 1
ATOM 1544 C CA . TRP A 1 189 ? -10.120 -18.550 -9.182 1.00 88.56 189 TRP A CA 1
ATOM 1545 C C . TRP A 1 189 ? -10.657 -17.786 -10.390 1.00 88.56 189 TRP A C 1
ATOM 1547 O O . TRP A 1 189 ? -10.222 -18.000 -11.520 1.00 88.56 189 TRP A O 1
ATOM 1557 N N . LEU A 1 190 ? -11.578 -16.845 -10.164 1.00 87.62 190 LEU A N 1
ATOM 1558 C CA . LEU A 1 190 ? -12.150 -16.032 -11.245 1.00 87.62 190 LEU A CA 1
ATOM 1559 C C . LEU A 1 190 ? -11.243 -14.868 -11.676 1.00 87.62 190 LEU A C 1
ATOM 1561 O O . LEU A 1 190 ? -11.637 -14.120 -12.567 1.00 87.62 190 LEU A O 1
ATOM 1565 N N . HIS A 1 191 ? -10.063 -14.709 -11.059 1.00 81.31 191 HIS A N 1
ATOM 1566 C CA . HIS A 1 191 ? -9.059 -13.693 -11.401 1.00 81.31 191 HIS A CA 1
ATOM 1567 C C . HIS A 1 191 ? -9.660 -12.289 -11.582 1.00 81.31 191 HIS A C 1
ATOM 1569 O O . HIS A 1 191 ? -9.313 -11.549 -12.496 1.00 81.31 191 HIS A O 1
ATOM 1575 N N . LYS A 1 192 ? -10.593 -11.893 -10.706 1.00 79.19 192 LYS A N 1
ATOM 1576 C CA . LYS A 1 192 ? -11.259 -10.583 -10.821 1.00 79.19 192 LYS A CA 1
ATOM 1577 C C . LYS A 1 192 ? -10.327 -9.391 -10.562 1.00 79.19 192 LYS A C 1
ATOM 1579 O O . LYS A 1 192 ? -10.728 -8.254 -10.796 1.00 79.19 192 LYS A O 1
ATOM 1584 N N . PHE A 1 193 ? -9.104 -9.635 -10.090 1.00 80.25 193 PHE A N 1
ATOM 1585 C CA . PHE A 1 193 ? -8.074 -8.617 -9.913 1.00 80.25 193 PHE A CA 1
ATOM 1586 C C . PHE A 1 193 ? -7.095 -8.646 -11.093 1.00 80.25 193 PHE A C 1
ATOM 1588 O O . PHE A 1 193 ? -6.096 -9.362 -11.072 1.00 80.25 193 PHE A O 1
ATOM 1595 N N . ASN A 1 194 ? -7.400 -7.865 -12.129 1.00 79.50 194 ASN A N 1
ATOM 1596 C CA . ASN A 1 194 ? -6.517 -7.699 -13.279 1.00 79.50 194 ASN A CA 1
ATOM 1597 C C . ASN A 1 194 ? -5.582 -6.510 -13.065 1.00 79.50 194 ASN A C 1
ATOM 1599 O O . ASN A 1 194 ? -6.003 -5.445 -12.611 1.00 79.50 194 ASN A O 1
ATOM 1603 N N . ILE A 1 195 ? -4.317 -6.688 -13.442 1.00 79.75 195 ILE A N 1
ATOM 1604 C CA . ILE A 1 195 ? -3.354 -5.589 -13.522 1.00 79.75 195 ILE A CA 1
ATOM 1605 C C . ILE A 1 195 ? -3.868 -4.613 -14.592 1.00 79.75 195 ILE A C 1
ATOM 1607 O O . ILE A 1 195 ? -4.289 -5.068 -15.663 1.00 79.75 195 ILE A O 1
ATOM 1611 N N . PRO A 1 196 ? -3.871 -3.294 -14.336 1.00 76.06 196 PRO A N 1
ATOM 1612 C CA . PRO A 1 196 ? -4.246 -2.326 -15.356 1.00 76.06 196 PRO A CA 1
ATOM 1613 C C . PRO A 1 196 ? -3.286 -2.447 -16.547 1.00 76.06 196 PRO A C 1
ATOM 1615 O O . PRO A 1 196 ? -2.115 -2.102 -16.446 1.00 76.06 196 PRO A O 1
ATOM 1618 N N . TYR A 1 197 ? -3.783 -2.983 -17.662 1.00 64.75 197 TYR A N 1
ATOM 1619 C CA . TYR A 1 197 ? -2.987 -3.261 -18.866 1.00 64.75 197 TYR A CA 1
ATOM 1620 C C . TYR A 1 197 ? -2.857 -2.048 -19.795 1.00 64.75 197 TYR A C 1
ATOM 1622 O O . TYR A 1 197 ? -1.987 -2.007 -20.655 1.00 64.75 197 TYR A O 1
ATOM 1630 N N . ASN A 1 198 ? -3.748 -1.070 -19.656 1.00 61.84 198 ASN A N 1
ATOM 1631 C CA . ASN A 1 198 ? -3.902 -0.010 -20.636 1.00 61.84 198 ASN A CA 1
ATOM 1632 C C . ASN A 1 198 ? -3.289 1.279 -20.075 1.00 61.84 198 ASN A C 1
ATOM 1634 O O . ASN A 1 198 ? -3.822 1.833 -19.114 1.00 61.84 198 ASN A O 1
ATOM 1638 N N . ASP A 1 199 ? -2.187 1.746 -20.666 1.00 57.03 199 ASP A N 1
ATOM 1639 C CA . ASP A 1 199 ? -1.390 2.884 -20.171 1.00 57.03 199 ASP A CA 1
ATOM 1640 C C . ASP A 1 199 ? -2.198 4.186 -20.025 1.00 57.03 199 ASP A C 1
ATOM 1642 O O . ASP A 1 199 ? -1.897 5.013 -19.171 1.00 57.03 199 ASP A O 1
ATOM 1646 N N . HIS A 1 200 ? -3.284 4.344 -20.787 1.00 53.28 200 HIS A N 1
ATOM 1647 C CA . HIS A 1 200 ? -4.194 5.495 -20.689 1.00 53.28 200 HIS A CA 1
ATOM 1648 C C . HIS A 1 200 ? -5.250 5.381 -19.580 1.00 53.28 200 HIS A C 1
ATOM 1650 O O . HIS A 1 200 ? -5.917 6.360 -19.259 1.00 53.28 200 HIS A O 1
ATOM 1656 N N . TYR A 1 201 ? -5.412 4.195 -18.994 1.00 53.44 201 TYR A N 1
ATOM 1657 C CA . TYR A 1 201 ? -6.383 3.899 -17.935 1.00 53.44 201 TYR A CA 1
ATOM 1658 C C . TYR A 1 201 ? -5.711 3.452 -16.632 1.00 53.44 201 TYR A C 1
ATOM 1660 O O . TYR A 1 201 ? -6.397 3.129 -15.662 1.00 53.44 201 TYR A O 1
ATOM 1668 N N . SER A 1 202 ? -4.379 3.379 -16.613 1.00 52.69 202 SER A N 1
ATOM 1669 C CA . SER A 1 202 ? -3.609 2.775 -15.526 1.00 52.69 202 SER A CA 1
ATOM 1670 C C . SER A 1 202 ? -3.556 3.646 -14.272 1.00 52.69 202 SER A C 1
ATOM 1672 O O . SER A 1 202 ? -3.381 3.123 -13.171 1.00 52.69 202 SER A O 1
ATOM 1674 N N . SER A 1 203 ? -3.813 4.947 -14.402 1.00 61.56 203 SER A N 1
ATOM 1675 C CA . SER A 1 203 ? -3.994 5.847 -13.267 1.00 61.56 203 SER A CA 1
ATOM 1676 C C . SER A 1 203 ? -5.024 6.924 -13.590 1.00 61.56 203 SER A C 1
ATOM 1678 O O . SER A 1 203 ? -4.663 8.037 -13.971 1.00 61.56 203 SER A O 1
ATOM 1680 N N . THR A 1 204 ? -6.312 6.610 -13.434 1.00 69.94 204 THR A N 1
ATOM 1681 C CA . THR A 1 204 ? -7.332 7.664 -13.434 1.00 69.94 204 THR A CA 1
ATOM 1682 C C . THR A 1 204 ? -7.091 8.546 -12.216 1.00 69.94 204 THR A C 1
ATOM 1684 O O . THR A 1 204 ? -7.316 8.119 -11.079 1.00 69.94 204 THR A O 1
ATOM 1687 N N . PHE A 1 205 ? -6.573 9.748 -12.438 1.00 77.31 205 PHE A N 1
ATOM 1688 C CA . PHE A 1 205 ? -6.339 10.705 -11.359 1.00 77.31 205 PHE A CA 1
ATOM 1689 C C . PHE A 1 205 ? -7.664 11.322 -10.909 1.00 77.31 205 PHE A C 1
ATOM 1691 O O . PHE A 1 205 ? -7.854 11.640 -9.736 1.00 77.31 205 PHE A O 1
ATOM 1698 N N . LEU A 1 206 ? -8.597 11.469 -11.853 1.00 84.00 206 LEU A N 1
ATOM 1699 C CA . LEU A 1 206 ? -9.895 12.081 -11.624 1.00 84.00 206 LEU A CA 1
ATOM 1700 C C . LEU A 1 206 ? -11.001 11.026 -11.652 1.00 84.00 206 LEU A C 1
ATOM 1702 O O . LEU A 1 206 ? -10.831 9.878 -12.065 1.00 84.00 206 LEU A O 1
ATOM 1706 N N . ARG A 1 207 ? -12.183 11.425 -11.182 1.00 85.44 207 ARG A N 1
ATOM 1707 C CA . ARG A 1 207 ? -13.367 10.567 -11.216 1.00 85.44 207 ARG A CA 1
ATOM 1708 C C . ARG A 1 207 ? -13.732 10.238 -12.666 1.00 85.44 207 ARG A C 1
ATOM 1710 O O . ARG A 1 207 ? -13.659 11.101 -13.529 1.00 85.44 207 ARG A O 1
ATOM 1717 N N . LEU A 1 208 ? -14.262 9.038 -12.896 1.00 82.50 208 LEU A N 1
ATOM 1718 C CA . LEU A 1 208 ? -14.671 8.555 -14.226 1.00 82.50 208 LEU A CA 1
ATOM 1719 C C . LEU A 1 208 ? -15.649 9.474 -14.984 1.00 82.50 208 LEU A C 1
ATOM 1721 O O . LEU A 1 208 ? -15.658 9.466 -16.208 1.00 82.50 208 LEU A O 1
ATOM 1725 N N . ASN A 1 209 ? -16.469 10.253 -14.273 1.00 86.19 209 ASN A N 1
ATOM 1726 C CA . ASN A 1 209 ? -17.426 11.188 -14.881 1.00 86.19 209 ASN A CA 1
ATOM 1727 C C . ASN A 1 209 ? -16.816 12.571 -15.163 1.00 86.19 209 ASN A C 1
ATOM 1729 O O . ASN A 1 209 ? -17.523 13.479 -15.589 1.00 86.19 209 ASN A O 1
ATOM 1733 N N . HIS A 1 210 ? -15.538 12.779 -14.847 1.00 89.44 210 HIS A N 1
ATOM 1734 C CA . HIS A 1 210 ? -14.871 14.040 -15.112 1.00 89.44 210 HIS A CA 1
ATOM 1735 C C . HIS A 1 210 ? -14.644 14.184 -16.625 1.00 89.44 210 HIS A C 1
ATOM 1737 O O . HIS A 1 210 ? -14.158 13.235 -17.241 1.00 89.44 210 HIS A O 1
ATOM 1743 N N . PRO A 1 211 ? -14.923 15.351 -17.237 1.00 87.56 211 PRO A N 1
ATOM 1744 C CA . PRO A 1 211 ? -14.835 15.526 -18.688 1.00 87.56 211 PRO A CA 1
ATOM 1745 C C . PRO A 1 211 ? -13.455 15.176 -19.259 1.00 87.56 211 PRO A C 1
ATOM 1747 O O . PRO A 1 211 ? -13.377 14.593 -20.333 1.00 87.56 211 PRO A O 1
ATOM 1750 N N . LEU A 1 212 ? -12.370 15.456 -18.524 1.00 85.25 212 LEU A N 1
ATOM 1751 C CA . LEU A 1 212 ? -11.012 15.063 -18.935 1.00 85.25 212 LEU A CA 1
ATOM 1752 C C . LEU A 1 212 ? -10.825 13.538 -18.999 1.00 85.25 212 LEU A C 1
ATOM 1754 O O . LEU A 1 212 ? -10.253 13.049 -19.964 1.00 85.25 212 LEU A O 1
ATOM 1758 N N . GLU A 1 213 ? -11.337 12.786 -18.019 1.00 85.19 213 GLU A N 1
ATOM 1759 C CA . GLU A 1 213 ? -11.239 11.314 -18.013 1.00 85.19 213 GLU A CA 1
ATOM 1760 C C . GLU A 1 213 ? -12.197 10.675 -19.018 1.00 85.19 213 GLU A C 1
ATOM 1762 O O . GLU A 1 213 ? -11.931 9.629 -19.608 1.00 85.19 213 GLU A O 1
ATOM 1767 N N . GLN A 1 214 ? -13.340 11.317 -19.249 1.00 84.62 214 GLN A N 1
ATOM 1768 C CA . GLN A 1 214 ? -14.249 10.899 -20.299 1.00 84.62 214 GLN A CA 1
ATOM 1769 C C . GLN A 1 214 ? -13.616 11.108 -21.680 1.00 84.62 214 GLN A C 1
ATOM 1771 O O . GLN A 1 214 ? -13.733 10.231 -22.535 1.00 84.62 214 GLN A O 1
ATOM 1776 N N . PHE A 1 215 ? -12.909 12.223 -21.881 1.00 81.44 215 PHE A N 1
ATOM 1777 C CA . PHE A 1 215 ? -12.186 12.502 -23.115 1.00 81.44 215 PHE A CA 1
ATOM 1778 C C . PHE A 1 215 ? -11.058 11.490 -23.353 1.00 81.44 215 PHE A C 1
ATOM 1780 O O . PHE A 1 215 ? -10.999 10.906 -24.436 1.00 81.44 215 PHE A O 1
ATOM 1787 N N . THR A 1 216 ? -10.216 11.218 -22.347 1.00 78.19 216 THR A N 1
ATOM 1788 C CA . THR A 1 216 ? -9.144 10.211 -22.463 1.00 78.19 216 THR A CA 1
ATOM 1789 C C . THR A 1 216 ? -9.712 8.836 -22.796 1.00 78.19 216 THR A C 1
ATOM 1791 O O . THR A 1 216 ? -9.239 8.164 -23.710 1.00 78.19 216 THR A O 1
ATOM 1794 N N . ARG A 1 217 ? -10.801 8.447 -22.130 1.00 76.06 217 ARG A N 1
ATOM 1795 C CA . ARG A 1 217 ? -11.471 7.168 -22.359 1.00 76.06 217 ARG A CA 1
ATOM 1796 C C . ARG A 1 217 ? -12.108 7.042 -23.742 1.00 76.06 217 ARG A C 1
ATOM 1798 O O . ARG A 1 217 ? -11.988 6.003 -24.387 1.00 76.06 217 ARG A O 1
ATOM 1805 N N . GLN A 1 218 ? -12.858 8.049 -24.176 1.00 74.81 218 GLN A N 1
ATOM 1806 C CA . GLN A 1 218 ? -13.665 7.950 -25.395 1.00 74.81 218 GLN A CA 1
ATOM 1807 C C . GLN A 1 218 ? -12.854 8.250 -26.657 1.00 74.81 218 GLN A C 1
ATOM 1809 O O . GLN A 1 218 ? -13.110 7.648 -27.703 1.00 74.81 218 GLN A O 1
ATOM 1814 N N . HIS A 1 219 ? -11.873 9.152 -26.579 1.00 69.31 219 HIS A N 1
ATOM 1815 C CA . HIS A 1 219 ? -11.311 9.762 -27.778 1.00 69.31 219 HIS A CA 1
ATOM 1816 C C . HIS A 1 219 ? -9.839 9.461 -28.067 1.00 69.31 219 HIS A C 1
ATOM 1818 O O . HIS A 1 219 ? -9.487 9.459 -29.247 1.00 69.31 219 HIS A O 1
ATOM 1824 N N . VAL A 1 220 ? -9.015 9.138 -27.062 1.00 69.69 220 VAL A N 1
ATOM 1825 C CA . VAL A 1 220 ? -7.559 8.947 -27.252 1.00 69.69 220 VAL A CA 1
ATOM 1826 C C . VAL A 1 220 ? -7.234 7.746 -28.138 1.00 69.69 220 VAL A C 1
ATOM 1828 O O . VAL A 1 220 ? -6.383 7.855 -29.011 1.00 69.69 220 VAL A O 1
ATOM 1831 N N . ASN A 1 221 ? -7.944 6.621 -28.006 1.00 60.91 221 ASN A N 1
ATOM 1832 C CA . ASN A 1 221 ? -7.566 5.430 -28.777 1.00 60.91 221 ASN A CA 1
ATOM 1833 C C . ASN A 1 221 ? -8.090 5.422 -30.221 1.00 60.91 221 ASN A C 1
ATOM 1835 O O . ASN A 1 221 ? -7.388 4.928 -31.097 1.00 60.91 221 ASN A O 1
ATOM 1839 N N . ASN A 1 222 ? -9.297 5.939 -30.491 1.00 63.75 222 ASN A N 1
ATOM 1840 C CA . ASN A 1 222 ? -9.986 5.629 -31.757 1.00 63.75 222 ASN A CA 1
ATOM 1841 C C . ASN A 1 222 ? -10.722 6.796 -32.440 1.00 63.75 222 ASN A C 1
ATOM 1843 O O . ASN A 1 222 ? -11.177 6.616 -33.566 1.00 63.75 222 ASN A O 1
ATOM 1847 N N . SER A 1 223 ? -10.907 7.957 -31.798 1.00 64.62 223 SER A N 1
ATOM 1848 C CA . SER A 1 223 ? -11.790 8.993 -32.373 1.00 64.62 223 SER A CA 1
ATOM 1849 C C . SER A 1 223 ? -11.064 9.996 -33.268 1.00 64.62 223 SER A C 1
ATOM 1851 O O . SER A 1 223 ? -11.658 10.499 -34.219 1.00 64.62 223 SER A O 1
ATOM 1853 N N . PHE A 1 224 ? -9.795 10.298 -32.983 1.00 76.94 224 PHE A N 1
ATOM 1854 C CA . PHE A 1 224 ? -9.035 11.304 -33.722 1.00 76.94 224 PHE A CA 1
ATOM 1855 C C . PHE A 1 224 ? -7.894 10.676 -34.517 1.00 76.94 224 PHE A C 1
ATOM 1857 O O . PHE A 1 224 ? -7.053 9.959 -33.979 1.00 76.94 224 PHE A O 1
ATOM 1864 N N . TRP A 1 225 ? -7.830 11.007 -35.808 1.00 76.62 225 TRP A N 1
ATOM 1865 C CA . TRP A 1 225 ? -6.754 10.575 -36.708 1.00 76.62 225 TRP A CA 1
ATOM 1866 C C . TRP A 1 225 ? -5.364 11.024 -36.228 1.00 76.62 225 TRP A C 1
ATOM 1868 O O . TRP A 1 225 ? -4.378 10.313 -36.413 1.00 76.62 225 TRP A O 1
ATOM 1878 N N . THR A 1 226 ? -5.285 12.194 -35.586 1.00 76.50 226 THR A N 1
ATOM 1879 C CA . THR A 1 226 ? -4.040 12.738 -35.031 1.00 76.50 226 THR A CA 1
ATOM 1880 C C . THR A 1 226 ? -3.500 11.877 -33.898 1.00 76.50 226 THR A C 1
ATOM 1882 O O . THR A 1 226 ? -2.319 11.539 -33.921 1.00 76.50 226 THR A O 1
ATOM 1885 N N . GLU A 1 227 ? -4.362 11.474 -32.962 1.00 72.50 227 GLU A N 1
ATOM 1886 C CA . GLU A 1 227 ? -3.979 10.607 -31.845 1.00 72.50 227 GLU A CA 1
ATOM 1887 C C . GLU A 1 227 ? -3.619 9.211 -32.338 1.00 72.50 227 GLU A C 1
ATOM 1889 O O . GLU A 1 227 ? -2.563 8.687 -31.992 1.00 72.50 227 GLU A O 1
ATOM 1894 N N . TYR A 1 228 ? -4.419 8.650 -33.250 1.00 69.44 228 TYR A N 1
ATOM 1895 C CA . TYR A 1 228 ? -4.124 7.349 -33.842 1.00 69.44 228 TYR A CA 1
ATOM 1896 C C . TYR A 1 228 ? -2.708 7.292 -34.433 1.00 69.44 228 TYR A C 1
ATOM 1898 O O . TYR A 1 228 ? -1.958 6.373 -34.126 1.00 69.44 228 TYR A O 1
ATOM 1906 N N . ASN A 1 229 ? -2.293 8.291 -35.220 1.00 69.19 229 ASN A N 1
ATOM 1907 C CA . ASN A 1 229 ? -0.956 8.299 -35.826 1.00 69.19 229 ASN A CA 1
ATOM 1908 C C . ASN A 1 229 ? 0.183 8.564 -34.831 1.00 69.19 229 ASN A C 1
ATOM 1910 O O . ASN A 1 229 ? 1.290 8.061 -35.034 1.00 69.19 229 ASN A O 1
ATOM 1914 N N . LEU A 1 230 ? -0.065 9.348 -33.778 1.00 67.88 230 LEU A N 1
ATOM 1915 C CA . LEU A 1 230 ? 0.905 9.595 -32.706 1.00 67.88 230 LEU A CA 1
ATOM 1916 C C . LEU A 1 230 ? 1.139 8.331 -31.870 1.00 67.88 230 LEU A C 1
ATOM 1918 O O . LEU A 1 230 ? 2.282 7.993 -31.554 1.00 67.88 230 LEU A O 1
ATOM 1922 N N . HIS A 1 231 ? 0.064 7.606 -31.569 1.00 64.62 231 HIS A N 1
ATOM 1923 C CA . HIS A 1 231 ? 0.079 6.402 -30.747 1.00 64.62 231 HIS A CA 1
ATOM 1924 C C . HIS A 1 231 ? 0.394 5.122 -31.541 1.00 64.62 231 HIS A C 1
ATOM 1926 O O . HIS A 1 231 ? 0.884 4.156 -30.958 1.00 64.62 231 HIS A O 1
ATOM 1932 N N . TYR A 1 232 ? 0.234 5.111 -32.872 1.00 61.81 232 TYR A N 1
ATOM 1933 C CA . TYR A 1 232 ? 0.545 3.955 -33.730 1.00 61.81 232 TYR A CA 1
ATOM 1934 C C . TYR A 1 232 ? 1.983 3.443 -33.541 1.00 61.81 232 TYR A C 1
ATOM 1936 O O . TYR A 1 232 ? 2.227 2.237 -33.509 1.00 61.81 232 TYR A O 1
ATOM 1944 N N . TYR A 1 233 ? 2.940 4.360 -33.363 1.00 60.22 233 TYR A N 1
ATOM 1945 C CA . TYR A 1 233 ? 4.347 4.024 -33.137 1.00 60.22 233 TYR A CA 1
ATOM 1946 C C . TYR A 1 233 ? 4.727 3.882 -31.655 1.00 60.22 233 TYR A C 1
ATOM 1948 O O . TYR A 1 233 ? 5.838 3.438 -31.377 1.00 60.22 233 TYR A O 1
ATOM 1956 N N . GLN A 1 234 ? 3.844 4.211 -30.702 1.00 61.66 234 GLN A N 1
ATOM 1957 C CA . GLN A 1 234 ? 4.124 4.018 -29.270 1.00 61.66 234 GLN A CA 1
ATOM 1958 C C . GLN A 1 234 ? 4.154 2.543 -28.866 1.00 61.66 234 GLN A C 1
ATOM 1960 O O . GLN A 1 234 ? 4.896 2.177 -27.959 1.00 61.66 234 GLN A O 1
ATOM 1965 N N . ASN A 1 235 ? 3.435 1.679 -29.587 1.00 63.81 235 ASN A N 1
ATOM 1966 C CA . ASN A 1 235 ? 3.470 0.233 -29.346 1.00 63.81 235 ASN A CA 1
ATOM 1967 C C . ASN A 1 235 ? 4.818 -0.408 -29.727 1.00 63.81 235 ASN A C 1
ATOM 1969 O O . ASN A 1 235 ? 5.057 -1.577 -29.422 1.00 63.81 235 ASN A O 1
ATOM 1973 N N . LEU A 1 236 ? 5.708 0.328 -30.405 1.00 73.00 236 LEU A N 1
ATOM 1974 C CA . LEU A 1 236 ? 7.057 -0.138 -30.704 1.00 73.00 236 LEU A CA 1
ATOM 1975 C C . LEU A 1 236 ? 7.977 0.146 -29.517 1.00 73.00 236 LEU A C 1
ATOM 1977 O O . LEU A 1 236 ? 8.307 1.291 -29.208 1.00 73.00 236 LEU A O 1
ATOM 1981 N N . LEU A 1 237 ? 8.465 -0.921 -28.888 1.00 77.50 237 LEU A N 1
ATOM 1982 C CA . LEU A 1 237 ? 9.416 -0.807 -27.793 1.00 77.50 237 LEU A CA 1
ATOM 1983 C C . LEU A 1 237 ? 10.810 -0.467 -28.338 1.00 77.50 237 LEU A C 1
ATOM 1985 O O . LEU A 1 237 ? 11.461 -1.276 -29.003 1.00 77.50 237 LEU A O 1
ATOM 1989 N N . LYS A 1 238 ? 11.286 0.747 -28.051 1.00 81.44 238 LYS A N 1
ATOM 1990 C CA . LYS A 1 238 ? 12.632 1.186 -28.431 1.00 81.44 238 LYS A CA 1
ATOM 1991 C C . LYS A 1 238 ? 13.660 0.655 -27.435 1.00 81.44 238 LYS A C 1
ATOM 1993 O O . LYS A 1 238 ? 13.747 1.124 -26.304 1.00 81.44 238 LYS A O 1
ATOM 1998 N N . ILE A 1 239 ? 14.467 -0.305 -27.872 1.00 83.56 239 ILE A N 1
ATOM 1999 C CA . ILE A 1 239 ? 15.526 -0.903 -27.054 1.00 83.56 239 ILE A CA 1
ATOM 2000 C C . ILE A 1 239 ? 16.839 -0.151 -27.292 1.00 83.56 239 ILE A C 1
ATOM 2002 O O . ILE A 1 239 ? 17.269 0.026 -28.432 1.00 83.56 239 ILE A O 1
ATOM 2006 N N . HIS A 1 240 ? 17.493 0.272 -26.210 1.00 87.19 240 HIS A N 1
ATOM 2007 C CA . HIS A 1 240 ? 18.804 0.915 -26.236 1.00 87.19 240 HIS A CA 1
ATOM 2008 C C . HIS A 1 240 ? 19.842 0.024 -25.552 1.00 87.19 240 HIS A C 1
ATOM 2010 O O . HIS A 1 240 ? 19.715 -0.280 -24.370 1.00 87.19 240 HIS A O 1
ATOM 2016 N N . PHE A 1 241 ? 20.891 -0.357 -26.281 1.00 87.94 241 PHE A N 1
ATOM 2017 C CA . PHE A 1 241 ? 22.059 -1.021 -25.704 1.00 87.94 241 PHE A CA 1
ATOM 2018 C C . PHE A 1 241 ? 23.139 0.025 -25.438 1.00 87.94 241 PHE A C 1
ATOM 2020 O O . PHE A 1 241 ? 23.572 0.721 -26.356 1.00 87.94 241 PHE A O 1
ATOM 2027 N N . ILE A 1 242 ? 23.541 0.161 -24.176 1.00 87.69 242 ILE A N 1
ATOM 2028 C CA . ILE A 1 242 ? 24.544 1.131 -23.731 1.00 87.69 242 ILE A CA 1
ATOM 2029 C C . ILE A 1 242 ? 25.620 0.361 -22.966 1.00 87.69 242 ILE A C 1
ATOM 2031 O O . ILE A 1 242 ? 25.308 -0.440 -22.086 1.00 87.69 242 ILE A O 1
ATOM 2035 N N . TRP A 1 243 ? 26.885 0.620 -23.291 1.00 86.00 243 TRP A N 1
ATOM 2036 C CA . TRP A 1 243 ? 28.050 0.083 -22.586 1.00 86.00 243 TRP A CA 1
ATOM 2037 C C . TRP A 1 243 ? 28.850 1.239 -21.978 1.00 86.00 243 TRP A C 1
ATOM 2039 O O . TRP A 1 243 ? 28.891 2.323 -22.558 1.00 86.00 243 TRP A O 1
ATOM 2049 N N . GLY A 1 244 ? 29.490 1.025 -20.824 1.00 84.00 244 GLY A N 1
ATOM 2050 C CA . GLY A 1 244 ? 30.352 2.030 -20.180 1.00 84.00 244 GLY A CA 1
ATOM 2051 C C . GLY A 1 244 ? 29.954 2.410 -18.749 1.00 84.00 244 GLY A C 1
ATOM 2052 O O . GLY A 1 244 ? 30.782 2.260 -17.847 1.00 84.00 244 GLY A O 1
ATOM 2053 N N . PRO A 1 245 ? 28.724 2.891 -18.497 1.00 85.69 245 PRO A N 1
ATOM 2054 C CA . PRO A 1 245 ? 28.280 3.211 -17.147 1.00 85.69 245 PRO A CA 1
ATOM 2055 C C . PRO A 1 245 ? 27.838 1.955 -16.389 1.00 85.69 245 PRO A C 1
ATOM 2057 O O . PRO A 1 245 ? 27.236 1.042 -16.958 1.00 85.69 245 PRO A O 1
ATOM 2060 N N . LYS A 1 246 ? 28.123 1.912 -15.086 1.00 85.06 246 LYS A N 1
ATOM 2061 C CA . LYS A 1 246 ? 27.622 0.872 -14.188 1.00 85.06 246 LYS A CA 1
ATOM 2062 C C . LYS A 1 246 ? 26.168 1.195 -13.820 1.00 85.06 246 LYS A C 1
ATOM 2064 O O . LYS A 1 246 ? 25.905 2.324 -13.404 1.00 85.06 246 LYS A O 1
ATOM 2069 N N . PRO A 1 247 ? 25.230 0.234 -13.915 1.00 82.38 247 PRO A N 1
ATOM 2070 C CA . PRO A 1 247 ? 23.860 0.437 -13.461 1.00 82.38 247 PRO A CA 1
ATOM 2071 C C . PRO A 1 247 ? 23.850 0.453 -11.930 1.00 82.38 247 PRO A C 1
ATOM 2073 O O . PRO A 1 247 ? 23.808 -0.589 -11.278 1.00 82.38 247 PRO A O 1
ATOM 2076 N N . TYR A 1 248 ? 23.973 1.642 -11.353 1.00 83.12 248 TYR A N 1
ATOM 2077 C CA . TYR A 1 248 ? 23.959 1.853 -9.914 1.00 83.12 248 TYR A CA 1
ATOM 2078 C C . TYR A 1 248 ? 23.064 3.038 -9.584 1.00 83.12 248 TYR A C 1
ATOM 2080 O O . TYR A 1 248 ? 23.146 4.083 -10.227 1.00 83.12 248 TYR A O 1
ATOM 2088 N N . ASP A 1 249 ? 22.202 2.845 -8.594 1.00 80.88 249 ASP A N 1
ATOM 2089 C CA . ASP A 1 249 ? 21.271 3.856 -8.124 1.00 80.88 249 ASP A CA 1
ATOM 2090 C C . ASP A 1 249 ? 21.633 4.239 -6.686 1.00 80.88 249 ASP A C 1
ATOM 2092 O O . ASP A 1 249 ? 21.560 3.413 -5.779 1.00 80.88 249 ASP A O 1
ATOM 2096 N N . GLU A 1 250 ? 22.052 5.489 -6.489 1.00 80.00 250 GLU A N 1
ATOM 2097 C CA . GLU A 1 250 ? 22.407 6.053 -5.177 1.00 80.00 250 GLU A CA 1
ATOM 2098 C C . GLU A 1 250 ? 21.184 6.576 -4.406 1.00 80.00 250 GLU A C 1
ATOM 2100 O O . GLU A 1 250 ? 21.310 7.084 -3.288 1.00 80.00 250 GLU A O 1
ATOM 2105 N N . ARG A 1 251 ? 19.987 6.524 -5.003 1.00 75.81 251 ARG A N 1
ATOM 2106 C CA . ARG A 1 251 ? 18.802 7.162 -4.431 1.00 75.81 251 ARG A CA 1
ATOM 2107 C C . ARG A 1 251 ? 18.299 6.414 -3.199 1.00 75.81 251 ARG A C 1
ATOM 2109 O O . ARG A 1 251 ? 18.039 5.216 -3.217 1.00 75.81 251 ARG A O 1
ATOM 2116 N N . ASN A 1 252 ? 18.049 7.192 -2.149 1.00 81.06 252 ASN A N 1
ATOM 2117 C CA . ASN A 1 252 ? 17.426 6.744 -0.907 1.00 81.06 252 ASN A CA 1
ATOM 2118 C C . ASN A 1 252 ? 15.996 7.283 -0.778 1.00 81.06 252 ASN A C 1
ATOM 2120 O O . ASN A 1 252 ? 15.577 8.175 -1.516 1.00 81.06 252 ASN A O 1
ATOM 2124 N N . LEU A 1 253 ? 15.270 6.801 0.237 1.00 80.88 253 LEU A N 1
ATOM 2125 C CA . LEU A 1 253 ? 13.894 7.212 0.545 1.00 80.88 253 LEU A CA 1
ATOM 2126 C C . LEU A 1 253 ? 13.697 8.746 0.568 1.00 80.88 253 LEU A C 1
ATOM 2128 O O . LEU A 1 253 ? 12.686 9.270 0.093 1.00 80.88 253 LEU A O 1
ATOM 2132 N N . TYR A 1 254 ? 14.678 9.466 1.108 1.00 76.31 254 TYR A N 1
ATOM 2133 C CA . TYR A 1 254 ? 14.631 10.917 1.289 1.00 76.31 254 TYR A CA 1
ATOM 2134 C C . TYR A 1 254 ? 15.097 11.706 0.059 1.00 76.31 254 TYR A C 1
ATOM 2136 O O . TYR A 1 254 ? 14.606 12.803 -0.166 1.00 76.31 254 TYR A O 1
ATOM 2144 N N . ASN A 1 255 ? 15.986 11.137 -0.762 1.00 75.69 255 ASN A N 1
ATOM 2145 C CA . ASN A 1 255 ? 16.589 11.816 -1.919 1.00 75.69 255 ASN A CA 1
ATOM 2146 C C . ASN A 1 255 ? 15.919 11.452 -3.257 1.00 75.69 255 ASN A C 1
ATOM 2148 O O . ASN A 1 255 ? 16.387 11.816 -4.332 1.00 75.69 255 ASN A O 1
ATOM 2152 N N . TYR A 1 256 ? 14.840 10.670 -3.218 1.00 73.62 256 TYR A N 1
ATOM 2153 C CA . TYR A 1 256 ? 14.102 10.331 -4.426 1.00 73.62 256 TYR A CA 1
ATOM 2154 C C . TYR A 1 256 ? 13.318 11.557 -4.917 1.00 73.62 256 TYR A C 1
ATOM 2156 O O . TYR A 1 256 ? 12.227 11.842 -4.416 1.00 73.62 256 TYR A O 1
ATOM 2164 N N . ASN A 1 257 ? 13.886 12.265 -5.889 1.00 71.75 257 ASN A N 1
ATOM 2165 C CA . ASN A 1 257 ? 13.235 13.334 -6.639 1.00 71.75 257 ASN A CA 1
ATOM 2166 C C . ASN A 1 257 ? 13.089 12.911 -8.104 1.00 71.75 257 ASN A C 1
ATOM 2168 O O . ASN A 1 257 ? 13.925 12.184 -8.642 1.00 71.75 257 ASN A O 1
ATOM 2172 N N . HIS A 1 258 ? 12.003 13.354 -8.737 1.00 63.75 258 HIS A N 1
ATOM 2173 C CA . HIS A 1 258 ? 11.744 13.089 -10.153 1.00 63.75 258 HIS A CA 1
ATOM 2174 C C . HIS A 1 258 ? 12.650 13.934 -11.073 1.00 63.75 258 HIS A C 1
ATOM 2176 O O . HIS A 1 258 ? 12.861 13.582 -12.232 1.00 63.75 258 HIS A O 1
ATOM 2182 N N . ASP A 1 259 ? 13.245 15.009 -10.552 1.00 59.62 259 ASP A N 1
ATOM 2183 C CA . ASP A 1 259 ? 14.149 15.891 -11.295 1.00 59.62 259 ASP A CA 1
ATOM 2184 C C . ASP A 1 259 ? 15.552 15.269 -11.365 1.00 59.62 259 ASP A C 1
ATOM 2186 O O . ASP A 1 259 ? 16.472 15.565 -10.604 1.00 59.62 259 ASP A O 1
ATOM 2190 N N . ILE A 1 260 ? 15.659 14.303 -12.274 1.00 54.31 260 ILE A N 1
ATOM 2191 C CA . ILE A 1 260 ? 16.742 13.325 -12.434 1.00 54.31 260 ILE A CA 1
ATOM 2192 C C . ILE A 1 260 ? 18.078 13.940 -12.883 1.00 54.31 260 ILE A C 1
ATOM 2194 O O . ILE A 1 260 ? 19.129 13.340 -12.670 1.00 54.31 260 ILE A O 1
ATOM 2198 N N . SER A 1 261 ? 18.084 15.122 -13.499 1.00 54.75 261 SER A N 1
ATOM 2199 C CA . SER A 1 261 ? 19.258 15.603 -14.241 1.00 54.75 261 SER A CA 1
ATOM 2200 C C . SER A 1 261 ? 20.399 16.165 -13.387 1.00 54.75 261 SER A C 1
ATOM 2202 O O . SER A 1 261 ? 21.497 16.327 -13.912 1.00 54.75 261 SER A O 1
ATOM 2204 N N . ILE A 1 262 ? 20.188 16.462 -12.099 1.00 52.66 262 ILE A N 1
ATOM 2205 C CA . ILE A 1 262 ? 21.113 17.342 -11.358 1.00 52.66 262 ILE A CA 1
ATOM 2206 C C . ILE A 1 262 ? 21.981 16.601 -10.320 1.00 52.66 262 ILE A C 1
ATOM 2208 O O . ILE A 1 262 ? 23.024 17.122 -9.926 1.00 52.66 262 ILE A O 1
ATOM 2212 N N . HIS A 1 263 ? 21.630 15.380 -9.884 1.00 54.56 263 HIS A N 1
ATOM 2213 C CA . HIS A 1 263 ? 22.222 14.837 -8.643 1.00 54.56 263 HIS A CA 1
ATOM 2214 C C . HIS A 1 263 ? 22.756 13.399 -8.623 1.00 54.56 263 HIS A C 1
ATOM 2216 O O . HIS A 1 263 ? 23.412 13.049 -7.644 1.00 54.56 263 HIS A O 1
ATOM 2222 N N . SER A 1 264 ? 22.566 12.561 -9.646 1.00 62.97 264 SER A N 1
ATOM 2223 C CA . SER A 1 264 ? 23.149 11.208 -9.610 1.00 62.97 264 SER A CA 1
ATOM 2224 C C . SER A 1 264 ? 24.586 11.195 -10.133 1.00 62.97 264 SER A C 1
ATOM 2226 O O . SER A 1 264 ? 24.833 11.569 -11.283 1.00 62.97 264 SER A O 1
ATOM 2228 N N . LYS A 1 265 ? 25.535 10.711 -9.327 1.00 71.06 265 LYS A N 1
ATOM 2229 C CA . LYS A 1 265 ? 26.922 10.520 -9.754 1.00 71.06 265 LYS A CA 1
ATOM 2230 C C . LYS A 1 265 ? 27.003 9.371 -10.765 1.00 71.06 265 LYS A C 1
ATOM 2232 O O . LYS A 1 265 ? 26.662 8.234 -10.453 1.00 71.06 265 LYS A O 1
ATOM 2237 N N . LEU A 1 266 ? 27.474 9.650 -11.983 1.00 75.62 266 LEU A N 1
ATOM 2238 C CA . LEU A 1 266 ? 27.691 8.609 -12.989 1.00 75.62 266 LEU A CA 1
ATOM 2239 C C . LEU A 1 266 ? 28.898 7.755 -12.590 1.00 75.62 266 LEU A C 1
ATOM 2241 O O . LEU A 1 266 ? 30.042 8.204 -12.670 1.00 75.62 266 LEU A O 1
ATOM 2245 N N . LEU A 1 267 ? 28.648 6.515 -12.175 1.00 79.06 267 LEU A N 1
ATOM 2246 C CA . LEU A 1 267 ? 29.716 5.560 -11.908 1.00 79.06 267 LEU A CA 1
ATOM 2247 C C . LEU A 1 267 ? 30.111 4.864 -13.215 1.00 79.06 267 LEU A C 1
ATOM 2249 O O . LEU A 1 267 ? 29.324 4.124 -13.805 1.00 79.06 267 LEU A O 1
ATOM 2253 N N . LEU A 1 268 ? 31.334 5.098 -13.677 1.00 79.62 268 LEU A N 1
ATOM 2254 C CA . LEU A 1 268 ? 31.887 4.455 -14.869 1.00 79.62 268 LEU A CA 1
ATOM 2255 C C . LEU A 1 268 ? 32.665 3.199 -14.470 1.00 79.62 268 LEU A C 1
ATOM 2257 O O . LEU A 1 268 ? 33.288 3.155 -13.406 1.00 79.62 268 LEU A O 1
ATOM 2261 N N . TYR A 1 269 ? 32.652 2.174 -15.323 1.00 76.31 269 TYR A N 1
ATOM 2262 C CA . TYR A 1 269 ? 33.609 1.0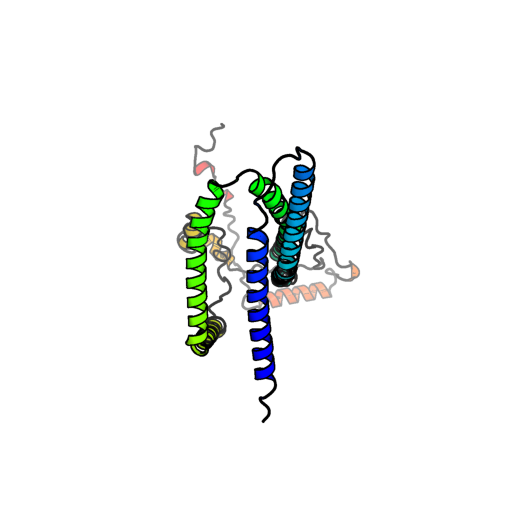78 -15.179 1.00 76.31 269 TYR A CA 1
ATOM 2263 C C . TYR A 1 269 ? 35.036 1.605 -15.379 1.00 76.31 269 TYR A C 1
ATOM 2265 O O . TYR A 1 269 ? 35.264 2.542 -16.145 1.00 76.31 269 TYR A O 1
ATOM 2273 N N . SER A 1 270 ? 36.007 0.997 -14.690 1.00 73.00 270 SER A N 1
ATOM 2274 C CA . SER A 1 270 ? 37.418 1.340 -14.885 1.00 73.00 270 SER A CA 1
ATOM 2275 C C . SER A 1 270 ? 37.801 1.181 -16.359 1.00 73.00 270 SER A C 1
ATOM 2277 O O . SER A 1 270 ? 37.409 0.201 -16.998 1.00 73.00 270 SER A O 1
ATOM 2279 N N . SER A 1 271 ? 38.607 2.117 -16.870 1.00 64.12 271 SER A N 1
ATOM 2280 C CA . SER A 1 271 ? 39.101 2.152 -18.257 1.00 64.12 271 SER A CA 1
ATOM 2281 C C . SER A 1 271 ? 39.736 0.822 -18.702 1.00 64.12 271 SER A C 1
ATOM 2283 O O . SER A 1 271 ? 39.676 0.453 -19.870 1.00 64.12 271 SER A O 1
ATOM 2285 N N . SER A 1 272 ? 40.276 0.038 -17.761 1.00 66.88 272 SER A N 1
ATOM 2286 C CA . SER A 1 272 ? 40.874 -1.270 -18.043 1.00 66.88 272 SER A CA 1
ATOM 2287 C C . SER A 1 272 ? 39.872 -2.402 -18.313 1.00 66.88 272 SER A C 1
ATOM 2289 O O . SER A 1 272 ? 40.256 -3.397 -18.922 1.00 66.88 272 SER A O 1
ATOM 2291 N N . MET A 1 273 ? 38.609 -2.289 -17.885 1.00 72.00 273 MET A N 1
ATOM 2292 C CA . MET A 1 273 ? 37.610 -3.357 -18.057 1.00 72.00 273 MET A CA 1
ATOM 2293 C C . MET A 1 273 ? 36.840 -3.276 -19.378 1.00 72.00 273 MET A C 1
ATOM 2295 O O . MET A 1 273 ? 36.318 -4.290 -19.839 1.00 72.00 273 MET A O 1
ATOM 2299 N N . ILE A 1 274 ? 36.750 -2.095 -19.994 1.00 79.62 274 ILE A N 1
ATOM 2300 C CA . ILE A 1 274 ? 35.981 -1.891 -21.226 1.00 79.62 274 ILE A CA 1
ATOM 2301 C C . ILE A 1 274 ? 36.903 -1.330 -22.299 1.00 79.62 274 ILE A C 1
ATOM 2303 O O . ILE A 1 274 ? 37.188 -0.137 -22.333 1.00 79.62 274 ILE A O 1
ATOM 2307 N N . ASN A 1 275 ? 37.327 -2.198 -23.218 1.00 83.12 275 ASN A N 1
ATOM 2308 C CA . ASN A 1 275 ? 38.105 -1.804 -24.385 1.00 83.12 275 ASN A CA 1
ATOM 2309 C C . ASN A 1 275 ? 37.323 -2.069 -25.684 1.00 83.12 275 ASN A C 1
ATOM 2311 O O . ASN A 1 275 ? 37.302 -3.182 -26.217 1.00 83.12 275 ASN A O 1
ATOM 2315 N N . LEU A 1 276 ? 36.691 -1.024 -26.220 1.00 82.50 276 LEU A N 1
ATOM 2316 C CA . LEU A 1 276 ? 35.941 -1.078 -27.482 1.00 82.50 276 LEU A CA 1
ATOM 2317 C C . LEU A 1 276 ? 36.832 -0.926 -28.732 1.00 82.50 276 LEU A C 1
ATOM 2319 O O . LEU A 1 276 ? 36.350 -1.132 -29.843 1.00 82.50 276 LEU A O 1
ATOM 2323 N N . THR A 1 277 ? 38.119 -0.586 -28.582 1.00 87.19 277 THR A N 1
ATOM 2324 C CA . THR A 1 277 ? 39.036 -0.376 -29.719 1.00 87.19 277 THR A CA 1
ATOM 2325 C C . THR A 1 277 ? 39.769 -1.649 -30.144 1.00 87.19 277 THR A C 1
ATOM 2327 O O . THR A 1 277 ? 40.266 -1.728 -31.271 1.00 87.19 277 THR A O 1
ATOM 2330 N N . SER A 1 278 ? 39.806 -2.671 -29.281 1.00 90.81 278 SER A N 1
ATOM 2331 C CA . SER A 1 278 ? 40.439 -3.957 -29.586 1.00 90.81 278 SER A CA 1
ATOM 2332 C C . SER A 1 278 ? 39.837 -4.629 -30.834 1.00 90.81 278 SER A C 1
ATOM 2334 O O . SER A 1 278 ? 38.655 -4.477 -31.152 1.00 90.81 278 SER A O 1
ATOM 2336 N N . ILE A 1 279 ? 40.644 -5.404 -31.567 1.00 93.56 279 ILE A N 1
ATOM 2337 C CA . ILE A 1 279 ? 40.169 -6.109 -32.770 1.00 93.56 279 ILE A CA 1
ATOM 2338 C C . ILE A 1 279 ? 39.058 -7.119 -32.430 1.00 93.56 279 ILE A C 1
ATOM 2340 O O . ILE A 1 279 ? 38.056 -7.193 -33.141 1.00 93.56 279 ILE A O 1
ATOM 2344 N N . ASN A 1 280 ? 39.178 -7.813 -31.295 1.00 92.00 280 ASN A N 1
ATOM 2345 C CA . ASN A 1 280 ? 38.208 -8.815 -30.859 1.00 92.00 280 ASN A CA 1
ATOM 2346 C C . ASN A 1 280 ? 36.858 -8.186 -30.494 1.00 92.00 280 ASN A C 1
ATOM 2348 O O . ASN A 1 280 ? 35.822 -8.719 -30.884 1.00 92.00 280 ASN A O 1
ATOM 2352 N N . SER A 1 281 ? 36.848 -7.044 -29.796 1.00 91.44 281 SER A N 1
ATOM 2353 C CA . SER A 1 281 ? 35.598 -6.352 -29.449 1.00 91.44 281 SER A CA 1
ATOM 2354 C C . SER A 1 281 ? 34.886 -5.789 -30.680 1.00 91.44 281 SER A C 1
ATOM 2356 O O . SER A 1 281 ? 33.662 -5.885 -30.762 1.00 91.44 281 SER A O 1
ATOM 2358 N N . ARG A 1 282 ? 35.626 -5.308 -31.689 1.00 92.44 282 ARG A N 1
ATOM 2359 C CA . ARG A 1 282 ? 35.042 -4.896 -32.980 1.00 92.44 282 ARG A CA 1
ATOM 2360 C C . ARG A 1 282 ? 34.412 -6.064 -33.742 1.00 92.44 282 ARG A C 1
ATOM 2362 O O . ARG A 1 282 ? 33.289 -5.933 -34.226 1.00 92.44 282 ARG A O 1
ATOM 2369 N N . LEU A 1 283 ? 35.097 -7.208 -33.820 1.00 95.50 283 LEU A N 1
ATOM 2370 C CA . LEU A 1 283 ? 34.557 -8.416 -34.459 1.00 95.50 283 LEU A CA 1
ATOM 2371 C C . LEU A 1 283 ? 33.318 -8.939 -33.725 1.00 95.50 283 LEU A C 1
ATOM 2373 O O . LEU A 1 283 ? 32.331 -9.315 -34.360 1.00 95.50 283 LEU A O 1
ATOM 2377 N N . TRP A 1 284 ? 33.346 -8.917 -32.392 1.00 94.25 284 TRP A N 1
ATOM 2378 C CA . TRP A 1 284 ? 32.200 -9.288 -31.569 1.00 94.25 284 TRP A CA 1
ATOM 2379 C C . TRP A 1 284 ? 31.002 -8.364 -31.810 1.00 94.25 284 TRP A C 1
ATOM 2381 O O . TRP A 1 284 ? 29.897 -8.857 -32.017 1.00 94.25 284 TRP A O 1
ATOM 2391 N N . LEU A 1 285 ? 31.216 -7.045 -31.858 1.00 93.50 285 LEU A N 1
ATOM 2392 C CA . LEU A 1 285 ? 30.146 -6.070 -32.082 1.00 93.50 285 LEU A CA 1
ATOM 2393 C C . LEU A 1 285 ? 29.526 -6.223 -33.477 1.00 93.50 285 LEU A C 1
ATOM 2395 O O . LEU A 1 285 ? 28.305 -6.186 -33.616 1.00 93.50 285 LEU A O 1
ATOM 2399 N N . LEU A 1 286 ? 30.344 -6.489 -34.501 1.00 94.50 286 LEU A N 1
ATOM 2400 C CA . LEU A 1 286 ? 29.857 -6.798 -35.847 1.00 94.50 286 LEU A CA 1
ATOM 2401 C C . LEU A 1 286 ? 28.988 -8.063 -35.846 1.00 94.50 286 LEU A C 1
ATOM 2403 O O . LEU A 1 286 ? 27.894 -8.061 -36.415 1.00 94.50 286 LEU A O 1
ATOM 2407 N N . LYS A 1 287 ? 29.437 -9.128 -35.169 1.00 95.38 287 LYS A N 1
ATOM 2408 C CA . LYS A 1 287 ? 28.654 -10.361 -35.018 1.00 95.38 287 LYS A CA 1
ATOM 2409 C C . LYS A 1 287 ? 27.338 -10.096 -34.282 1.00 95.38 287 LYS A C 1
ATOM 2411 O O . LYS A 1 287 ? 26.293 -10.524 -34.757 1.00 95.38 287 LYS A O 1
ATOM 2416 N N . PHE A 1 288 ? 27.371 -9.347 -33.183 1.00 93.25 288 PHE A N 1
ATOM 2417 C CA . PHE A 1 288 ? 26.188 -8.958 -32.413 1.00 93.25 288 PHE A CA 1
ATOM 2418 C C . PHE A 1 288 ? 25.160 -8.208 -33.273 1.00 93.25 288 PHE A C 1
ATOM 2420 O O . PHE A 1 288 ? 23.984 -8.567 -33.274 1.00 93.25 288 PHE A O 1
ATOM 2427 N N . CYS A 1 289 ? 25.591 -7.228 -34.073 1.00 91.12 289 CYS A N 1
ATOM 2428 C CA . CYS A 1 289 ? 24.707 -6.512 -34.995 1.00 91.12 289 CYS A CA 1
ATOM 2429 C C . CYS A 1 289 ? 24.092 -7.429 -36.063 1.00 91.12 289 CYS A C 1
ATOM 2431 O O . CYS A 1 289 ? 22.926 -7.255 -36.419 1.00 91.12 289 CYS A O 1
ATOM 2433 N N . ASN A 1 290 ? 24.855 -8.394 -36.581 1.00 91.50 290 ASN A N 1
ATOM 2434 C CA . ASN A 1 290 ? 24.345 -9.352 -37.560 1.00 91.50 290 ASN A CA 1
ATOM 2435 C C . ASN A 1 290 ? 23.318 -10.309 -36.946 1.00 91.50 290 ASN A C 1
ATOM 2437 O O . ASN A 1 290 ? 22.303 -10.575 -37.580 1.00 91.50 290 ASN A O 1
ATOM 2441 N N . GLU A 1 291 ? 23.533 -10.778 -35.716 1.00 90.94 291 GLU A N 1
ATOM 2442 C CA . GLU A 1 291 ? 22.553 -11.614 -35.012 1.00 90.94 291 GLU A CA 1
ATOM 2443 C C . GLU A 1 291 ? 21.282 -10.832 -34.655 1.00 90.94 291 GLU A C 1
ATOM 2445 O O . GLU A 1 291 ? 20.178 -11.334 -34.851 1.00 90.94 291 GLU A O 1
ATOM 2450 N N . LEU A 1 292 ? 21.406 -9.568 -34.229 1.00 89.06 292 LEU A N 1
ATOM 2451 C CA . LEU A 1 292 ? 20.247 -8.705 -33.971 1.00 89.06 292 LEU A CA 1
ATOM 2452 C C . LEU A 1 292 ? 19.365 -8.524 -35.211 1.00 89.06 292 LEU A C 1
ATOM 2454 O O . LEU A 1 292 ? 18.144 -8.590 -35.106 1.00 89.06 292 LEU A O 1
ATOM 2458 N N . LYS A 1 293 ? 19.968 -8.343 -36.394 1.00 87.44 293 LYS A N 1
ATOM 2459 C CA . LYS A 1 293 ? 19.227 -8.242 -37.665 1.00 87.44 293 LYS A CA 1
ATOM 2460 C C . LYS A 1 293 ? 18.448 -9.511 -38.012 1.00 87.44 293 LYS A C 1
ATOM 2462 O O . LYS A 1 293 ? 17.502 -9.440 -38.788 1.00 87.44 293 LYS A O 1
ATOM 2467 N N . ARG A 1 294 ? 18.849 -10.667 -37.476 1.00 87.50 294 ARG A N 1
ATOM 2468 C CA . ARG A 1 294 ? 18.197 -11.961 -37.726 1.00 87.50 294 ARG A CA 1
ATOM 2469 C C . ARG A 1 294 ? 17.065 -12.261 -36.739 1.00 87.50 294 ARG A C 1
ATOM 2471 O O . ARG A 1 294 ? 16.382 -13.265 -36.919 1.00 87.50 294 ARG A O 1
ATOM 2478 N N . MET A 1 295 ? 16.854 -11.436 -35.709 1.00 86.19 295 MET A N 1
ATOM 2479 C CA . MET A 1 295 ? 15.808 -11.674 -34.710 1.00 86.19 295 MET A CA 1
ATOM 2480 C C . MET A 1 295 ? 14.398 -11.388 -35.266 1.00 86.19 295 MET A C 1
ATOM 2482 O O . MET A 1 295 ? 14.180 -10.332 -35.860 1.00 86.19 295 MET A O 1
ATOM 2486 N N . PRO A 1 296 ? 13.406 -12.267 -35.013 1.00 75.06 296 PRO A N 1
ATOM 2487 C CA . PRO A 1 296 ? 12.087 -12.229 -35.663 1.00 75.06 296 PRO A CA 1
ATOM 2488 C C . PRO A 1 296 ? 11.145 -11.090 -35.220 1.00 75.06 296 PRO A C 1
ATOM 2490 O O . PRO A 1 296 ? 10.017 -11.020 -35.695 1.00 75.06 296 PRO A O 1
ATOM 2493 N N . PHE A 1 297 ? 11.587 -10.176 -34.352 1.00 74.25 297 PHE A N 1
ATOM 2494 C CA . PHE A 1 297 ? 10.767 -9.074 -33.818 1.00 74.25 297 PHE A CA 1
ATOM 2495 C C . PHE A 1 297 ? 11.436 -7.700 -33.937 1.00 74.25 297 PHE A C 1
ATOM 2497 O O . PHE A 1 297 ? 10.972 -6.720 -33.354 1.00 74.25 297 PHE A O 1
ATOM 2504 N N . LEU A 1 298 ? 12.537 -7.608 -34.689 1.00 75.50 298 LEU A N 1
ATOM 2505 C CA . LEU A 1 298 ? 13.172 -6.328 -34.957 1.00 75.50 298 LEU A CA 1
ATOM 2506 C C . LEU A 1 298 ? 12.356 -5.577 -36.016 1.00 75.50 298 LEU A C 1
ATOM 2508 O O . LEU A 1 298 ? 12.427 -5.881 -37.206 1.00 75.50 298 LEU A O 1
ATOM 2512 N N . PHE A 1 299 ? 11.596 -4.568 -35.591 1.00 66.00 299 PHE A N 1
ATOM 2513 C CA . PHE A 1 299 ? 10.976 -3.641 -36.530 1.00 66.00 299 PHE A CA 1
ATOM 2514 C C . PHE A 1 299 ? 12.059 -2.754 -37.146 1.00 66.00 299 PHE A C 1
ATOM 2516 O O . PHE A 1 299 ? 12.505 -1.770 -36.554 1.00 66.00 299 PHE A O 1
ATOM 2523 N N . GLN A 1 300 ? 12.508 -3.111 -38.345 1.00 63.25 300 GLN A N 1
ATOM 2524 C CA . GLN A 1 300 ? 13.395 -2.262 -39.121 1.00 63.25 300 GLN A CA 1
ATOM 2525 C C . GLN A 1 300 ? 12.530 -1.273 -39.896 1.00 63.25 300 GLN A C 1
ATOM 2527 O O . GLN A 1 300 ? 12.007 -1.588 -40.964 1.00 63.25 300 GLN A O 1
ATOM 2532 N N . SER A 1 301 ? 12.338 -0.077 -39.340 1.00 58.06 301 SER A N 1
ATOM 2533 C CA . SER A 1 301 ? 11.609 0.965 -40.048 1.00 58.06 301 SER A CA 1
ATOM 2534 C C . SER A 1 301 ? 12.365 1.317 -41.335 1.00 58.06 301 SER A C 1
ATOM 2536 O O . SER A 1 301 ? 13.416 1.951 -41.325 1.00 58.06 301 SER A O 1
ATOM 2538 N N . SER A 1 302 ? 11.808 0.957 -42.491 1.00 45.22 302 SER A N 1
ATOM 2539 C CA . SER A 1 302 ? 12.192 1.536 -43.786 1.00 45.22 302 SER A CA 1
ATOM 2540 C C . SER A 1 302 ? 11.594 2.938 -43.958 1.00 45.22 302 SER A C 1
ATOM 2542 O O . SER A 1 302 ? 11.330 3.392 -45.073 1.00 45.22 302 SER A O 1
ATOM 2544 N N . ILE A 1 303 ? 11.308 3.618 -42.846 1.00 43.75 303 ILE A N 1
ATOM 2545 C CA . ILE A 1 303 ? 10.755 4.960 -42.838 1.00 43.75 303 ILE A CA 1
ATOM 2546 C C . ILE A 1 303 ? 11.936 5.874 -43.130 1.00 43.75 303 ILE A C 1
ATOM 2548 O O . ILE A 1 303 ? 12.718 6.224 -42.248 1.00 43.75 303 ILE A O 1
ATOM 2552 N N . LYS A 1 304 ? 12.071 6.257 -44.406 1.00 37.38 304 LYS A N 1
ATOM 2553 C CA . LYS A 1 304 ? 12.714 7.522 -44.761 1.00 37.38 304 LYS A CA 1
ATOM 2554 C C . LYS A 1 304 ? 12.100 8.554 -43.825 1.00 37.38 304 LYS A C 1
ATOM 2556 O O . LYS A 1 304 ? 10.898 8.791 -43.925 1.00 37.38 304 LYS A O 1
ATOM 2561 N N . TYR A 1 305 ? 12.884 9.100 -42.897 1.00 37.38 305 TYR A N 1
ATOM 2562 C CA . TYR A 1 305 ? 12.482 10.233 -42.072 1.00 37.38 305 TYR A CA 1
ATOM 2563 C C . TYR A 1 305 ? 12.003 11.340 -43.019 1.00 37.38 305 TYR A C 1
ATOM 2565 O O . TYR A 1 305 ? 12.792 12.142 -43.513 1.00 37.38 305 TYR A O 1
ATOM 2573 N N . ARG A 1 306 ? 10.702 11.386 -43.317 1.00 37.97 306 ARG A N 1
ATOM 2574 C CA . ARG A 1 306 ? 10.076 12.616 -43.768 1.00 37.97 306 ARG A CA 1
ATOM 2575 C C . ARG A 1 306 ? 10.050 13.449 -42.502 1.00 37.97 306 ARG A C 1
ATOM 2577 O O . ARG A 1 306 ? 9.213 13.234 -41.633 1.00 37.97 306 ARG A O 1
ATOM 2584 N N . GLN A 1 307 ? 11.028 14.341 -42.371 1.00 37.75 307 GLN A N 1
ATOM 2585 C CA . GLN A 1 307 ? 10.996 15.455 -41.430 1.00 37.75 307 GLN A CA 1
ATOM 2586 C C . GLN A 1 307 ? 9.826 16.380 -41.801 1.00 37.75 307 GLN A C 1
ATOM 2588 O O . GLN A 1 307 ? 10.013 17.523 -42.191 1.00 37.75 307 GLN A O 1
ATOM 2593 N N . GLN A 1 308 ? 8.596 15.888 -41.720 1.00 44.12 308 GLN A N 1
ATOM 2594 C CA . GLN A 1 308 ? 7.439 16.741 -41.510 1.00 44.12 308 GLN A CA 1
ATOM 2595 C C . GLN A 1 308 ? 7.282 16.820 -39.999 1.00 44.12 308 GLN A C 1
ATOM 2597 O O . GLN A 1 308 ? 6.402 16.222 -39.389 1.00 44.12 308 GLN A O 1
ATOM 2602 N N . THR A 1 309 ? 8.265 17.472 -39.383 1.00 38.16 309 THR A N 1
ATOM 2603 C CA . THR A 1 309 ? 8.157 17.928 -38.010 1.00 38.16 309 THR A CA 1
ATOM 2604 C C . THR A 1 309 ? 6.993 18.914 -37.944 1.00 38.16 309 THR A C 1
ATOM 2606 O O . THR A 1 309 ? 6.755 19.681 -38.878 1.00 38.16 309 THR A O 1
ATOM 2609 N N . LEU A 1 310 ? 6.301 18.932 -36.806 1.00 41.84 310 LEU A N 1
ATOM 2610 C CA . LEU A 1 310 ? 5.317 19.949 -36.413 1.00 41.84 310 LEU A CA 1
ATOM 2611 C C . LEU A 1 310 ? 5.795 21.405 -36.599 1.00 41.84 310 LEU A C 1
ATOM 2613 O O . LEU A 1 310 ? 4.982 22.316 -36.530 1.00 41.84 310 LEU A O 1
ATOM 2617 N N . ASN A 1 311 ? 7.074 21.636 -36.910 1.00 39.16 311 ASN A N 1
ATOM 2618 C CA . ASN A 1 311 ? 7.608 22.931 -37.325 1.00 39.16 311 ASN A CA 1
ATOM 2619 C C . ASN A 1 311 ? 6.963 23.484 -38.612 1.00 39.16 311 ASN A C 1
ATOM 2621 O O . ASN A 1 311 ? 7.115 24.672 -38.877 1.00 39.16 311 ASN A O 1
ATOM 2625 N N . SER A 1 312 ? 6.257 22.672 -39.414 1.00 43.50 312 SER A N 1
ATOM 2626 C CA . SER A 1 312 ? 5.484 23.175 -40.563 1.00 43.50 312 SER A CA 1
ATOM 2627 C C . SER A 1 312 ? 4.063 23.624 -40.210 1.00 43.50 312 SER A C 1
ATOM 2629 O O . SER A 1 312 ? 3.396 24.233 -41.044 1.00 43.50 312 SER A O 1
ATOM 2631 N N . LEU A 1 313 ? 3.574 23.331 -39.001 1.00 45.22 313 LEU A N 1
ATOM 2632 C CA . LEU A 1 313 ? 2.333 23.901 -38.482 1.00 45.22 313 LEU A CA 1
ATOM 2633 C C . LEU A 1 313 ? 2.683 25.237 -37.835 1.00 45.22 313 LEU A C 1
ATOM 2635 O O . LEU A 1 313 ? 2.952 25.334 -36.640 1.00 45.22 313 LEU A O 1
ATOM 2639 N N . GLN A 1 314 ? 2.721 26.278 -38.663 1.00 43.31 314 GLN A N 1
ATOM 2640 C CA . GLN A 1 314 ? 2.843 27.650 -38.197 1.00 43.31 314 GLN A CA 1
ATOM 2641 C C . GLN A 1 314 ? 1.646 27.932 -37.277 1.00 43.31 314 GLN A C 1
ATOM 2643 O O . GLN A 1 314 ? 0.522 28.110 -37.738 1.00 43.31 314 GLN A O 1
ATOM 2648 N N . LEU A 1 315 ? 1.874 27.936 -35.961 1.00 46.06 315 LEU A N 1
ATOM 2649 C CA . LEU A 1 315 ? 0.837 28.159 -34.944 1.00 46.06 315 LEU A CA 1
ATOM 2650 C C . LEU A 1 315 ? 0.104 29.503 -35.151 1.00 46.06 315 LEU A C 1
ATOM 2652 O O . LEU A 1 315 ? -1.037 29.666 -34.729 1.00 46.06 315 LEU A O 1
ATOM 2656 N N . SER A 1 316 ? 0.733 30.434 -35.880 1.00 49.12 316 SER A N 1
ATOM 2657 C CA . SER A 1 316 ? 0.164 31.709 -36.329 1.00 49.12 316 SER A CA 1
ATOM 2658 C C . SER A 1 316 ? -1.031 31.577 -37.280 1.00 49.12 316 SER A C 1
ATOM 2660 O O . SER A 1 316 ? -1.778 32.536 -37.432 1.00 49.12 316 SER A O 1
ATOM 2662 N N . LEU A 1 317 ? -1.217 30.425 -37.934 1.00 50.88 317 LEU A N 1
ATOM 2663 C CA . LEU A 1 317 ? -2.361 30.162 -38.815 1.00 50.88 317 LEU A CA 1
ATOM 2664 C C . LEU A 1 317 ? -3.599 29.663 -38.059 1.00 50.88 317 LEU A C 1
ATOM 2666 O O . LEU A 1 317 ? -4.697 29.749 -38.601 1.00 50.88 317 LEU A O 1
ATOM 2670 N N . LEU A 1 318 ? -3.449 29.153 -36.829 1.00 50.09 318 LEU A N 1
ATOM 2671 C CA . LEU A 1 318 ? -4.576 28.588 -36.076 1.00 50.09 318 LEU A CA 1
ATOM 2672 C C . LEU A 1 318 ? -5.371 29.630 -35.286 1.00 50.09 318 LEU A C 1
ATOM 2674 O O . LEU A 1 318 ? -6.536 29.381 -34.985 1.00 50.09 318 LEU A O 1
ATOM 2678 N N . ASN A 1 319 ? -4.784 30.780 -34.943 1.00 46.75 319 ASN A N 1
ATOM 2679 C CA . ASN A 1 319 ? -5.534 31.847 -34.288 1.00 46.75 319 ASN A CA 1
ATOM 2680 C C . ASN A 1 319 ? -4.828 33.213 -34.423 1.00 46.75 319 ASN A C 1
ATOM 2682 O O . ASN A 1 319 ? -3.870 33.475 -33.691 1.00 46.75 319 ASN A O 1
ATOM 2686 N N . PRO A 1 320 ? -5.283 34.117 -35.312 1.00 53.56 320 PRO A N 1
ATOM 2687 C CA . PRO A 1 320 ? -4.679 35.444 -35.471 1.00 53.56 320 PRO A CA 1
ATOM 2688 C C . PRO A 1 320 ? -4.868 36.358 -34.244 1.00 53.56 320 PRO A C 1
ATOM 2690 O O . PRO A 1 320 ? -4.269 37.427 -34.185 1.00 53.56 320 PRO A O 1
ATOM 2693 N N . LEU A 1 321 ? -5.670 35.948 -33.254 1.00 50.22 321 LEU A N 1
ATOM 2694 C CA . LEU A 1 321 ? -6.006 36.746 -32.071 1.00 50.22 321 LEU A CA 1
ATOM 2695 C C . LEU A 1 321 ? -5.071 36.533 -30.866 1.00 50.22 321 LEU A C 1
ATOM 2697 O O . LEU A 1 321 ? -5.227 37.219 -29.862 1.00 50.22 321 LEU A O 1
ATOM 2701 N N . ILE A 1 322 ? -4.097 35.617 -30.940 1.00 48.88 322 ILE A N 1
ATOM 2702 C CA . ILE A 1 322 ? -3.173 35.343 -29.816 1.00 48.88 322 ILE A CA 1
ATOM 2703 C C . ILE A 1 322 ? -2.019 36.365 -29.742 1.00 48.88 322 ILE A C 1
ATOM 2705 O O . ILE A 1 322 ? -1.399 36.520 -28.696 1.00 48.88 322 ILE A O 1
ATOM 2709 N N . ASN A 1 323 ? -1.760 37.117 -30.817 1.00 44.03 323 ASN A N 1
ATOM 2710 C CA . ASN A 1 323 ? -0.644 38.070 -30.890 1.00 44.03 323 ASN A CA 1
ATOM 2711 C C . ASN A 1 323 ? -0.993 39.505 -30.461 1.00 44.03 323 ASN A C 1
ATOM 2713 O O . ASN A 1 323 ? -0.230 40.423 -30.757 1.00 44.03 323 ASN A O 1
ATOM 2717 N N . ILE A 1 324 ? -2.119 39.729 -29.783 1.00 42.22 324 ILE A N 1
ATOM 2718 C CA . ILE A 1 324 ? -2.413 41.051 -29.220 1.00 42.22 324 ILE A CA 1
ATOM 2719 C C . ILE A 1 324 ? -1.694 41.133 -27.865 1.00 42.22 324 ILE A C 1
ATOM 2721 O O . ILE A 1 324 ? -2.037 40.359 -26.968 1.00 42.22 324 ILE A O 1
ATOM 2725 N N . PRO A 1 325 ? -0.683 42.005 -27.700 1.00 43.66 325 PRO A N 1
ATOM 2726 C CA . PRO A 1 325 ? -0.066 42.209 -26.398 1.00 43.66 325 PRO A CA 1
ATOM 2727 C C . PRO A 1 325 ? -1.102 42.821 -25.444 1.00 43.66 325 PRO A C 1
ATOM 2729 O O . PRO A 1 325 ? -1.799 43.765 -25.820 1.00 43.66 325 PRO A O 1
ATOM 2732 N N . VAL A 1 326 ? -1.211 42.245 -24.243 1.00 40.28 326 VAL A N 1
ATOM 2733 C CA . VAL A 1 326 ? -1.944 42.828 -23.104 1.00 40.28 326 VAL A CA 1
ATOM 2734 C C . VAL A 1 326 ? -1.254 44.104 -22.647 1.00 40.28 326 VAL A C 1
ATOM 2736 O O . VAL A 1 326 ? -0.003 44.075 -22.557 1.00 40.28 326 VAL A O 1
#